Protein AF-A0A974C2P8-F1 (afdb_monomer_lite)

Structure (mmCIF, N/CA/C/O backbone):
data_AF-A0A974C2P8-F1
#
_entry.id   AF-A0A974C2P8-F1
#
loop_
_atom_site.group_PDB
_atom_site.id
_atom_site.type_symbol
_atom_site.label_atom_id
_atom_site.label_alt_id
_atom_site.label_comp_id
_atom_site.label_asym_id
_atom_site.label_entity_id
_atom_site.label_seq_id
_atom_site.pdbx_PDB_ins_code
_atom_site.Cartn_x
_atom_site.Cartn_y
_atom_site.Cartn_z
_atom_site.occupancy
_atom_site.B_iso_or_equiv
_atom_site.auth_seq_id
_atom_site.auth_comp_id
_atom_site.auth_asym_id
_atom_site.auth_atom_id
_atom_site.pdbx_PDB_model_num
ATOM 1 N N . MET A 1 1 ? -17.297 5.910 55.548 1.00 34.69 1 MET A N 1
ATOM 2 C CA . MET A 1 1 ? -16.108 5.382 54.845 1.00 34.69 1 MET A CA 1
ATOM 3 C C . MET A 1 1 ? -16.363 3.919 54.533 1.00 34.69 1 MET A C 1
ATOM 5 O O . MET A 1 1 ? -16.125 3.076 55.385 1.00 34.69 1 MET A O 1
ATOM 9 N N . THR A 1 2 ? -16.896 3.623 53.350 1.00 30.38 2 THR A N 1
ATOM 10 C CA . THR A 1 2 ? -17.189 2.246 52.934 1.00 30.38 2 THR A CA 1
ATOM 11 C C . THR A 1 2 ? -16.238 1.916 51.795 1.00 30.38 2 THR A C 1
ATOM 13 O O . THR A 1 2 ? -16.437 2.353 50.666 1.00 30.38 2 THR A O 1
ATOM 16 N N . ARG A 1 3 ? -15.137 1.228 52.119 1.00 35.78 3 ARG A N 1
ATOM 17 C CA . ARG A 1 3 ? -14.233 0.649 51.122 1.00 35.78 3 ARG A CA 1
ATOM 18 C C . ARG A 1 3 ? -14.959 -0.530 50.483 1.00 35.78 3 ARG A C 1
ATOM 20 O O . ARG A 1 3 ? -15.110 -1.569 51.118 1.00 35.78 3 ARG A O 1
ATOM 27 N N . ILE A 1 4 ? -15.416 -0.351 49.249 1.00 35.75 4 ILE A N 1
ATOM 28 C CA . ILE A 1 4 ? -15.845 -1.459 48.399 1.00 35.75 4 ILE A CA 1
ATOM 29 C C . ILE A 1 4 ? -14.561 -2.155 47.948 1.00 35.75 4 ILE A C 1
ATOM 31 O O . ILE A 1 4 ? -13.821 -1.643 47.113 1.00 35.75 4 ILE A O 1
ATOM 35 N N . ILE A 1 5 ? -14.254 -3.287 48.580 1.00 42.34 5 ILE A N 1
ATOM 36 C CA . ILE A 1 5 ? -13.227 -4.207 48.101 1.00 42.34 5 ILE A CA 1
ATOM 37 C C . ILE A 1 5 ? -13.844 -4.935 46.910 1.00 42.34 5 ILE A C 1
ATOM 39 O O . ILE A 1 5 ? -14.618 -5.875 47.080 1.00 42.34 5 ILE A O 1
ATOM 43 N N . ILE A 1 6 ? -13.532 -4.463 45.704 1.00 42.31 6 ILE A N 1
ATOM 44 C CA . ILE A 1 6 ? -13.764 -5.218 44.475 1.00 42.31 6 ILE A CA 1
ATOM 45 C C . ILE A 1 6 ? -12.684 -6.303 44.457 1.00 42.31 6 ILE A C 1
ATOM 47 O O . ILE A 1 6 ? -11.574 -6.086 43.984 1.00 42.31 6 ILE A O 1
ATOM 51 N N . ASN A 1 7 ? -12.975 -7.449 45.073 1.00 34.88 7 ASN A N 1
ATOM 52 C CA . ASN A 1 7 ? -12.191 -8.657 44.851 1.00 34.88 7 ASN A CA 1
ATOM 53 C C . ASN A 1 7 ? -12.569 -9.190 43.469 1.00 34.88 7 ASN A C 1
ATOM 55 O O . ASN A 1 7 ? -13.634 -9.773 43.267 1.00 34.88 7 ASN A O 1
ATOM 59 N N . GLU A 1 8 ? -11.694 -8.895 42.519 1.00 49.84 8 GLU A N 1
ATOM 60 C CA . GLU A 1 8 ? -11.752 -9.299 41.125 1.00 49.84 8 GLU A CA 1
ATOM 61 C C . GLU A 1 8 ? -11.564 -10.807 40.953 1.00 49.84 8 GLU A C 1
ATOM 63 O O . GLU A 1 8 ? -10.869 -11.461 41.729 1.00 49.84 8 GLU A O 1
ATOM 68 N N . VAL A 1 9 ? -12.127 -11.345 39.870 1.00 39.62 9 VAL A N 1
ATOM 69 C CA . VAL A 1 9 ? -11.671 -12.608 39.281 1.00 39.62 9 VAL A CA 1
ATOM 70 C C . VAL A 1 9 ? -10.539 -12.257 38.303 1.00 39.62 9 VAL A C 1
ATOM 72 O O . VAL A 1 9 ? -10.826 -11.704 37.238 1.00 39.62 9 VAL A O 1
ATOM 75 N N . PRO A 1 10 ? -9.264 -12.582 38.598 1.00 50.62 10 PRO A N 1
ATOM 76 C CA . PRO A 1 10 ? -8.114 -12.167 37.780 1.00 50.62 10 PRO A CA 1
ATOM 77 C C . PRO A 1 10 ? -8.167 -12.671 36.329 1.00 50.62 10 PRO A C 1
ATOM 79 O O . PRO A 1 10 ? -7.611 -12.064 35.418 1.00 50.62 10 PRO A O 1
ATOM 82 N N . GLN A 1 11 ? -8.879 -13.775 36.090 1.00 43.69 11 GLN A N 1
ATOM 83 C CA . GLN A 1 11 ? -8.982 -14.401 34.770 1.00 43.69 11 GLN A CA 1
ATOM 84 C C . GLN A 1 11 ? -9.832 -13.580 33.783 1.00 43.69 11 GLN A C 1
ATOM 86 O O . GLN A 1 11 ? -9.522 -13.538 32.596 1.00 43.69 11 GLN A O 1
ATOM 91 N N . LEU A 1 12 ? -10.844 -12.852 34.278 1.00 42.09 12 LEU A N 1
ATOM 92 C CA . LEU A 1 12 ? -11.699 -11.981 33.458 1.00 42.09 12 LEU A CA 1
ATOM 93 C C . LEU A 1 12 ? -11.018 -10.656 33.086 1.00 42.09 12 LEU A C 1
ATOM 95 O O . LEU A 1 12 ? -11.391 -10.030 32.098 1.00 42.09 12 LEU A O 1
ATOM 99 N N . GLN A 1 13 ? -10.030 -10.202 33.860 1.00 52.06 13 GLN A N 1
ATOM 100 C CA . GLN A 1 13 ? -9.187 -9.073 33.458 1.00 52.06 13 GLN A CA 1
ATOM 101 C C . GLN A 1 13 ? -8.145 -9.489 32.425 1.00 52.06 13 GLN A C 1
ATOM 103 O O . GLN A 1 13 ? -7.889 -8.747 31.483 1.00 52.06 13 GLN A O 1
ATOM 108 N N . HIS A 1 14 ? -7.555 -10.678 32.573 1.00 48.53 14 HIS A N 1
ATOM 109 C CA . HIS A 1 14 ? -6.524 -11.129 31.646 1.00 48.53 14 HIS A CA 1
ATOM 110 C C . HIS A 1 14 ? -7.093 -11.446 30.254 1.00 48.53 14 HIS A C 1
ATOM 112 O O . HIS A 1 14 ? -6.465 -11.079 29.263 1.00 48.53 14 HIS A O 1
ATOM 118 N N . MET A 1 15 ? -8.305 -12.021 30.178 1.00 49.94 15 MET A N 1
ATOM 119 C CA . MET A 1 15 ? -9.060 -12.149 28.920 1.00 49.94 15 MET A CA 1
ATOM 120 C C . MET A 1 15 ? -9.316 -10.786 28.267 1.00 49.94 15 MET A C 1
ATOM 122 O O . MET A 1 15 ? -8.953 -10.597 27.110 1.00 49.94 15 MET A O 1
ATOM 126 N N . ARG A 1 16 ? -9.823 -9.807 29.034 1.00 57.72 16 ARG A N 1
ATOM 127 C CA . ARG A 1 16 ? -10.082 -8.448 28.530 1.00 57.72 16 ARG A CA 1
ATOM 128 C C . ARG A 1 16 ? -8.819 -7.751 28.020 1.00 57.72 16 ARG A C 1
ATOM 130 O O . ARG A 1 16 ? -8.866 -7.062 27.013 1.00 57.72 16 ARG A O 1
ATOM 137 N N . ILE A 1 17 ? -7.670 -7.943 28.671 1.00 55.56 17 ILE A N 1
ATOM 138 C CA . ILE A 1 17 ? -6.396 -7.364 28.212 1.00 55.56 17 ILE A CA 1
ATOM 139 C C . ILE A 1 17 ? -5.937 -8.005 26.894 1.00 55.56 17 ILE A C 1
ATOM 141 O O . ILE A 1 17 ? -5.490 -7.288 26.002 1.00 55.56 17 ILE A O 1
ATOM 145 N N . LEU A 1 18 ? -6.048 -9.330 26.753 1.00 56.97 18 LEU A N 1
ATOM 146 C CA . LEU A 1 18 ? -5.645 -10.031 25.529 1.00 56.97 18 LEU A CA 1
ATOM 147 C C . LEU A 1 18 ? -6.521 -9.635 24.330 1.00 56.97 18 LEU A C 1
ATOM 149 O O . LEU A 1 18 ? -5.986 -9.347 23.258 1.00 56.97 18 LEU A O 1
ATOM 153 N N . GLU A 1 19 ? -7.835 -9.532 24.526 1.00 60.12 19 GLU A N 1
ATOM 154 C CA . GLU A 1 19 ? -8.791 -9.080 23.505 1.00 60.12 19 GLU A CA 1
ATOM 155 C C . GLU A 1 19 ? -8.486 -7.644 23.054 1.00 60.12 19 GLU A C 1
ATOM 157 O O . GLU A 1 19 ? -8.270 -7.409 21.865 1.00 60.12 19 GLU A O 1
ATOM 162 N N . VAL A 1 20 ? -8.292 -6.715 23.998 1.00 63.38 20 VAL A N 1
ATOM 163 C CA . VAL A 1 20 ? -7.930 -5.312 23.708 1.00 63.38 20 VAL A CA 1
ATOM 164 C C . VAL A 1 20 ? -6.603 -5.201 22.946 1.00 63.38 20 VAL A C 1
ATOM 166 O O . VAL A 1 20 ? -6.447 -4.356 22.059 1.00 63.38 20 VAL A O 1
ATOM 169 N N . THR A 1 21 ? -5.618 -6.050 23.261 1.00 65.44 21 THR A N 1
ATOM 170 C CA . THR A 1 21 ? -4.346 -6.056 22.519 1.00 65.44 21 THR A CA 1
ATOM 171 C C . THR A 1 21 ? -4.489 -6.582 21.091 1.00 65.44 21 THR A C 1
ATOM 173 O O . THR A 1 21 ? -3.795 -6.088 20.199 1.00 65.44 21 THR A O 1
ATOM 176 N N . SER A 1 22 ? -5.397 -7.535 20.857 1.00 69.06 22 SER A N 1
ATOM 177 C CA . SER A 1 22 ? -5.695 -8.065 19.523 1.00 69.06 22 SER A CA 1
ATOM 178 C C . SER A 1 22 ? -6.461 -7.049 18.674 1.00 69.06 22 SER A C 1
ATOM 180 O O . SER A 1 22 ? -6.083 -6.803 17.530 1.00 69.06 22 SER A O 1
ATOM 182 N N . GLU A 1 23 ? -7.470 -6.390 19.248 1.00 69.50 23 GLU A N 1
ATOM 183 C CA . GLU A 1 23 ? -8.232 -5.322 18.585 1.00 69.50 23 GLU A CA 1
ATOM 184 C C . GLU A 1 23 ? -7.324 -4.195 18.097 1.00 69.50 23 GLU A C 1
ATOM 186 O O . GLU A 1 23 ? -7.392 -3.768 16.942 1.00 69.50 23 GLU A O 1
ATOM 191 N N . PHE A 1 24 ? -6.415 -3.736 18.963 1.00 79.25 24 PHE A N 1
ATOM 192 C CA . PHE A 1 24 ? -5.476 -2.685 18.594 1.00 79.25 24 PHE A CA 1
ATOM 193 C C . PHE A 1 24 ? -4.554 -3.114 17.448 1.00 79.25 24 PHE A C 1
ATOM 195 O O . PHE A 1 24 ? -4.242 -2.307 16.570 1.00 79.25 24 PHE A O 1
ATOM 202 N N . HIS A 1 25 ? -4.142 -4.384 17.422 1.00 87.19 25 HIS A N 1
ATOM 203 C CA . HIS A 1 25 ? -3.329 -4.928 16.342 1.00 87.19 25 HIS A CA 1
ATOM 204 C C . HIS A 1 25 ? -4.088 -4.963 15.007 1.00 87.19 25 HIS A C 1
ATOM 206 O O . HIS A 1 25 ? -3.538 -4.538 13.988 1.00 87.19 25 HIS A O 1
ATOM 212 N N . ASP A 1 26 ? -5.345 -5.411 14.992 1.00 89.88 26 ASP A N 1
ATOM 213 C CA . ASP A 1 26 ? -6.145 -5.472 13.764 1.00 89.88 26 ASP A CA 1
ATOM 214 C C . ASP A 1 26 ? -6.492 -4.088 13.213 1.00 89.88 26 ASP A C 1
ATOM 216 O O . ASP A 1 26 ? -6.403 -3.863 12.004 1.00 89.88 26 ASP A O 1
ATOM 220 N N . LEU A 1 27 ? -6.768 -3.121 14.087 1.00 93.19 27 LEU A N 1
ATOM 221 C CA . LEU A 1 27 ? -6.992 -1.732 13.686 1.00 93.19 27 LEU A CA 1
ATOM 222 C C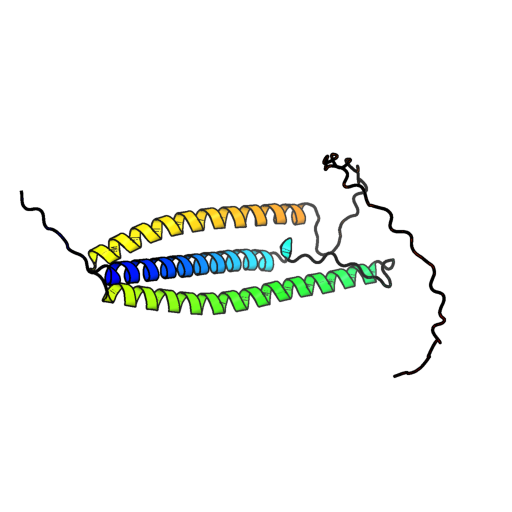 . LEU A 1 27 ? -5.717 -1.078 13.134 1.00 93.19 27 LEU A C 1
ATOM 224 O O . LEU A 1 27 ? -5.766 -0.378 12.119 1.00 93.19 27 LEU A O 1
ATOM 228 N N . ILE A 1 28 ? -4.553 -1.351 13.734 1.00 94.00 28 ILE A N 1
ATOM 229 C CA . ILE A 1 28 ? -3.257 -0.934 13.177 1.00 94.00 28 ILE A CA 1
ATOM 230 C C . ILE A 1 28 ? -3.036 -1.562 11.799 1.00 94.00 28 ILE A C 1
ATOM 232 O O . ILE A 1 28 ? -2.664 -0.857 10.856 1.00 94.00 28 ILE A O 1
ATOM 236 N N . ARG A 1 29 ? -3.282 -2.872 11.671 1.00 95.69 29 ARG A N 1
ATOM 237 C CA . ARG A 1 29 ? -3.148 -3.609 10.410 1.00 95.69 29 ARG A CA 1
ATOM 238 C C . ARG A 1 29 ? -4.043 -3.002 9.330 1.00 95.69 29 ARG A C 1
ATOM 240 O O . ARG A 1 29 ? -3.565 -2.775 8.218 1.00 95.69 29 ARG A O 1
ATOM 247 N N . TYR A 1 30 ? -5.292 -2.672 9.659 1.00 96.69 30 TYR A N 1
ATOM 248 C CA . TYR A 1 30 ? -6.222 -2.000 8.752 1.00 96.69 30 TYR A CA 1
ATOM 249 C C . TYR A 1 30 ? -5.666 -0.657 8.257 1.00 96.69 30 TYR A C 1
ATOM 251 O O . TYR A 1 30 ? -5.576 -0.434 7.049 1.00 96.69 30 TYR A O 1
ATOM 259 N N . ILE A 1 31 ? -5.225 0.214 9.174 1.00 97.31 31 ILE A N 1
ATOM 260 C CA . ILE A 1 31 ? -4.655 1.528 8.828 1.00 97.31 31 ILE A CA 1
ATOM 261 C C . ILE A 1 31 ? -3.436 1.370 7.912 1.00 97.31 31 ILE A C 1
ATOM 263 O O . ILE A 1 31 ? -3.300 2.088 6.918 1.00 97.31 31 ILE A O 1
ATOM 267 N N . ASP A 1 32 ? -2.543 0.433 8.221 1.00 97.31 32 ASP A N 1
ATOM 268 C CA . ASP A 1 32 ? -1.340 0.206 7.425 1.00 97.31 32 ASP A CA 1
ATOM 269 C C . ASP A 1 32 ? -1.658 -0.273 6.004 1.00 97.31 32 ASP A C 1
ATOM 271 O O . ASP A 1 32 ? -1.051 0.222 5.043 1.00 97.31 32 ASP A O 1
ATOM 275 N N . LEU A 1 33 ? -2.621 -1.188 5.859 1.00 98.19 33 LEU A N 1
ATOM 276 C CA . LEU A 1 33 ? -3.104 -1.675 4.566 1.00 98.19 33 LEU A CA 1
ATOM 277 C C . LEU A 1 33 ? -3.767 -0.557 3.762 1.00 98.19 33 LEU A C 1
ATOM 279 O O . LEU A 1 33 ? -3.417 -0.352 2.598 1.00 98.19 33 LEU A O 1
ATOM 283 N N . GLU A 1 34 ? -4.666 0.205 4.382 1.00 98.12 34 GLU A N 1
ATOM 284 C CA . GLU A 1 34 ? -5.401 1.291 3.734 1.00 98.12 34 GLU A CA 1
ATOM 285 C C . GLU A 1 34 ? -4.444 2.378 3.235 1.00 98.12 34 GLU A C 1
ATOM 287 O O . GLU A 1 34 ? -4.428 2.714 2.047 1.00 98.12 34 GLU A O 1
ATOM 292 N N . LEU A 1 35 ? -3.569 2.880 4.110 1.00 98.12 35 LEU A N 1
ATOM 293 C CA . LEU A 1 35 ? -2.591 3.901 3.740 1.00 98.12 35 LEU A CA 1
ATOM 294 C C . LEU A 1 35 ? -1.603 3.386 2.693 1.00 98.12 35 LEU A C 1
ATOM 296 O O . LEU A 1 35 ? -1.163 4.149 1.823 1.00 98.12 35 LEU A O 1
ATOM 300 N N . HIS A 1 36 ? -1.222 2.106 2.754 1.00 97.75 36 HIS A N 1
ATOM 301 C CA . HIS A 1 36 ? -0.382 1.521 1.721 1.00 97.75 36 HIS A CA 1
ATOM 302 C C . HIS A 1 36 ? -1.095 1.462 0.373 1.00 97.75 36 HIS A C 1
ATOM 304 O O . HIS A 1 36 ? -0.491 1.895 -0.612 1.00 97.75 36 HIS A O 1
ATOM 310 N N . GLY A 1 37 ? -2.345 0.999 0.347 1.00 97.94 37 GLY A N 1
ATOM 311 C CA . GLY A 1 37 ? -3.176 0.920 -0.849 1.00 97.94 37 GLY A CA 1
ATOM 312 C C . GLY A 1 37 ? -3.388 2.289 -1.488 1.00 97.94 37 GLY A C 1
ATOM 313 O O . GLY A 1 37 ? -3.075 2.465 -2.663 1.00 97.94 37 GLY A O 1
ATOM 314 N N . LEU A 1 38 ? -3.799 3.293 -0.707 1.00 98.00 38 LEU A N 1
ATOM 315 C CA . LEU A 1 38 ? -3.984 4.670 -1.184 1.00 98.00 38 LEU A CA 1
ATOM 316 C C . LEU A 1 38 ? -2.701 5.244 -1.793 1.00 98.00 38 LEU A C 1
ATOM 318 O O . LEU A 1 38 ? -2.707 5.795 -2.894 1.00 98.00 38 LEU A O 1
ATOM 322 N N . THR A 1 39 ? -1.573 5.068 -1.102 1.00 97.50 39 THR A N 1
ATOM 323 C CA . THR A 1 39 ? -0.281 5.554 -1.599 1.00 97.50 39 THR A CA 1
ATOM 324 C C . THR A 1 39 ? 0.110 4.846 -2.901 1.00 97.50 39 THR A C 1
ATOM 326 O O . THR A 1 39 ? 0.572 5.487 -3.842 1.00 97.50 39 THR A O 1
ATOM 329 N N . LEU A 1 40 ? -0.063 3.523 -2.973 1.00 97.44 40 LEU A N 1
ATOM 330 C CA . LEU A 1 40 ? 0.314 2.724 -4.140 1.00 97.44 40 LEU A CA 1
ATOM 331 C C . LEU A 1 40 ? -0.589 3.011 -5.350 1.00 97.44 40 LEU A C 1
ATOM 333 O O . LEU A 1 40 ? -0.098 3.069 -6.477 1.00 97.44 40 LEU A O 1
ATOM 337 N N . ALA A 1 41 ? -1.873 3.290 -5.117 1.00 97.62 41 ALA A N 1
ATOM 338 C CA . ALA A 1 41 ? -2.803 3.746 -6.144 1.00 97.62 41 ALA A CA 1
ATOM 339 C C . ALA A 1 41 ? -2.368 5.091 -6.748 1.00 97.62 41 ALA A C 1
ATOM 341 O O . ALA A 1 41 ? -2.421 5.262 -7.966 1.00 97.62 41 ALA A O 1
ATOM 342 N N . GLU A 1 42 ? -1.854 6.019 -5.935 1.00 96.81 42 GLU A N 1
ATOM 343 C CA . GLU A 1 42 ? -1.308 7.288 -6.430 1.00 96.81 42 GLU A CA 1
ATOM 344 C C . GLU A 1 42 ? -0.045 7.103 -7.279 1.00 96.81 42 GLU A C 1
ATOM 346 O O . GLU A 1 42 ? 0.091 7.736 -8.331 1.00 96.81 42 GLU A O 1
ATOM 351 N N . TYR A 1 43 ? 0.861 6.209 -6.869 1.00 96.38 43 TYR A N 1
ATOM 352 C CA . TYR A 1 43 ? 2.012 5.823 -7.692 1.00 96.38 43 TYR A CA 1
ATOM 353 C C . TYR A 1 43 ? 1.564 5.259 -9.045 1.00 96.38 43 TYR A C 1
ATOM 355 O O . TYR A 1 43 ? 2.024 5.726 -10.090 1.00 96.38 43 TYR A O 1
ATOM 363 N N . HIS A 1 44 ? 0.612 4.323 -9.034 1.00 94.19 44 HIS A N 1
ATOM 364 C CA . HIS A 1 44 ? 0.058 3.725 -10.244 1.00 94.19 44 HIS A CA 1
ATOM 365 C C . HIS A 1 44 ? -0.603 4.773 -11.155 1.00 94.19 44 HIS A C 1
ATOM 367 O O . HIS A 1 44 ? -0.294 4.853 -12.344 1.00 94.19 44 HIS A O 1
ATOM 373 N N . ARG A 1 45 ? -1.438 5.661 -10.602 1.00 94.94 45 ARG A N 1
ATOM 374 C CA . ARG A 1 45 ? -2.094 6.750 -11.345 1.00 94.94 45 ARG A CA 1
ATOM 375 C C . ARG A 1 45 ? -1.092 7.675 -12.039 1.00 94.94 45 ARG A C 1
ATOM 377 O O . ARG A 1 45 ? -1.356 8.154 -13.138 1.00 94.94 45 ARG A O 1
ATOM 384 N N . LYS A 1 46 ? 0.061 7.928 -11.414 1.00 93.69 46 LYS A N 1
ATOM 385 C CA . LYS A 1 46 ? 1.141 8.757 -11.975 1.00 93.69 46 LYS A CA 1
ATOM 386 C C . LYS A 1 46 ? 2.113 7.993 -12.876 1.00 93.69 46 LYS A C 1
ATOM 388 O O . LYS A 1 46 ? 3.023 8.619 -13.415 1.00 93.69 46 LYS A O 1
ATOM 393 N N . GLN A 1 47 ? 1.938 6.679 -13.039 1.00 92.44 47 GLN A N 1
ATOM 394 C CA . GLN A 1 47 ? 2.888 5.794 -13.727 1.00 92.44 47 GLN A CA 1
ATOM 395 C C . GLN A 1 47 ? 4.300 5.881 -13.120 1.00 92.44 47 GLN A C 1
ATOM 397 O O . GLN A 1 47 ? 5.317 5.862 -13.814 1.00 92.44 47 GLN A O 1
ATOM 402 N N . TRP A 1 48 ? 4.360 6.024 -11.795 1.00 94.06 48 TRP A N 1
ATOM 403 C CA . TRP A 1 48 ? 5.593 6.086 -11.022 1.00 94.06 48 TRP A CA 1
ATOM 404 C C . TRP A 1 48 ? 5.837 4.759 -10.315 1.00 94.06 48 TRP A C 1
ATOM 406 O O . TRP A 1 48 ? 4.946 4.203 -9.687 1.00 94.06 48 TRP A O 1
ATOM 416 N N . ILE A 1 49 ? 7.081 4.293 -10.347 1.00 94.00 49 ILE A N 1
ATOM 417 C CA . ILE A 1 49 ? 7.562 3.147 -9.576 1.00 94.00 49 ILE A CA 1
ATOM 418 C C . ILE A 1 49 ? 8.191 3.661 -8.264 1.00 94.00 49 ILE A C 1
ATOM 420 O O . ILE A 1 49 ? 9.172 4.429 -8.326 1.00 94.00 49 ILE A O 1
ATOM 424 N N . PRO A 1 50 ? 7.666 3.262 -7.086 1.00 95.00 50 PRO A N 1
ATOM 425 C CA . PRO A 1 50 ? 8.255 3.568 -5.785 1.00 95.00 50 PRO A CA 1
ATOM 426 C C . PRO A 1 50 ? 9.698 3.086 -5.704 1.00 95.00 50 PRO A C 1
ATOM 428 O O . PRO A 1 50 ? 10.015 2.025 -6.239 1.00 95.00 50 PRO A O 1
ATOM 431 N N . ARG A 1 51 ? 10.571 3.796 -4.978 1.00 92.75 51 ARG A N 1
ATOM 432 C CA . ARG A 1 51 ? 11.993 3.402 -4.842 1.00 92.75 51 ARG A CA 1
ATOM 433 C C . ARG A 1 51 ? 12.209 1.932 -4.470 1.00 92.75 51 ARG A C 1
ATOM 435 O O . ARG A 1 51 ? 13.107 1.311 -5.022 1.00 92.75 51 ARG A O 1
ATOM 442 N N . GLY A 1 52 ? 11.377 1.384 -3.584 1.00 92.56 52 GLY A N 1
ATOM 443 C CA . GLY A 1 52 ? 11.467 -0.014 -3.143 1.00 92.56 52 GLY A CA 1
ATOM 444 C C . GLY A 1 52 ? 11.114 -1.061 -4.208 1.00 92.56 52 GLY A C 1
ATOM 445 O O . GLY A 1 52 ? 11.452 -2.221 -4.026 1.00 92.56 52 GLY A O 1
ATOM 446 N N . LEU A 1 53 ? 10.465 -0.666 -5.309 1.00 94.19 53 LEU A N 1
ATOM 447 C CA . LEU A 1 53 ? 10.082 -1.552 -6.418 1.00 94.19 53 LEU A CA 1
ATOM 448 C C . LEU A 1 53 ? 10.894 -1.303 -7.695 1.00 94.19 53 LEU A C 1
ATOM 450 O O . LEU A 1 53 ? 10.640 -1.929 -8.724 1.00 94.19 53 LEU A O 1
ATOM 454 N N . ARG A 1 54 ? 11.858 -0.377 -7.665 1.00 92.00 54 ARG A N 1
ATOM 455 C CA . ARG A 1 54 ? 12.724 -0.105 -8.816 1.00 92.00 54 ARG A CA 1
ATOM 456 C C . ARG A 1 54 ? 13.775 -1.202 -8.923 1.00 92.00 54 ARG A C 1
ATOM 458 O O . ARG A 1 54 ? 14.535 -1.428 -7.986 1.00 92.00 54 ARG A O 1
ATOM 465 N N . VAL A 1 55 ? 13.857 -1.829 -10.089 1.00 90.00 55 VAL A N 1
ATOM 466 C CA . VAL A 1 55 ? 14.845 -2.870 -10.376 1.00 90.00 55 VAL A CA 1
ATOM 467 C C . VAL A 1 55 ? 16.059 -2.237 -11.059 1.00 90.00 55 VAL A C 1
ATOM 469 O O . VAL A 1 55 ? 15.926 -1.586 -12.091 1.00 90.00 55 VAL A O 1
ATOM 472 N N . SER A 1 56 ? 17.253 -2.414 -10.484 1.00 86.81 56 SER A N 1
ATOM 473 C CA . SER A 1 56 ? 18.521 -1.857 -10.994 1.00 86.81 56 SER A CA 1
ATOM 474 C C . SER A 1 56 ? 19.329 -2.837 -11.856 1.00 86.81 56 SER A C 1
ATOM 476 O O . SER A 1 56 ? 20.518 -2.619 -12.101 1.00 86.81 56 SER A O 1
ATOM 478 N N . LEU A 1 57 ? 18.693 -3.916 -12.319 1.00 90.69 57 LEU A N 1
ATOM 479 C CA . LEU A 1 57 ? 19.330 -4.912 -13.172 1.00 90.69 57 LEU A CA 1
ATOM 480 C C . LEU A 1 57 ? 19.740 -4.300 -14.512 1.00 90.69 57 LEU A C 1
ATOM 482 O O . LEU A 1 57 ? 19.037 -3.469 -15.089 1.00 90.69 57 LEU A O 1
ATOM 486 N N . ARG A 1 58 ? 20.885 -4.757 -15.014 1.00 89.12 58 ARG A N 1
ATOM 487 C CA . ARG A 1 58 ? 21.385 -4.433 -16.346 1.00 89.12 58 ARG A CA 1
ATOM 488 C C . ARG A 1 58 ? 21.522 -5.715 -17.153 1.00 89.12 58 ARG A C 1
ATOM 490 O O . ARG A 1 58 ? 21.854 -6.749 -16.571 1.00 89.12 58 ARG A O 1
ATOM 497 N N . PRO A 1 59 ? 21.294 -5.657 -18.468 1.00 93.88 59 PRO A N 1
ATOM 498 C CA . PRO A 1 59 ? 21.536 -6.813 -19.306 1.00 93.88 59 PRO A CA 1
ATOM 499 C C . PRO A 1 59 ? 23.025 -7.178 -19.285 1.00 93.88 59 PRO A C 1
ATOM 501 O O . PRO A 1 59 ? 23.885 -6.303 -19.352 1.00 93.88 59 PRO A O 1
ATOM 504 N N . THR A 1 60 ? 23.330 -8.470 -19.186 1.00 94.31 60 THR A N 1
ATOM 505 C CA . THR A 1 60 ? 24.708 -8.976 -19.294 1.00 94.31 60 THR A CA 1
ATOM 506 C C . THR A 1 60 ? 25.130 -9.096 -20.756 1.00 94.31 60 THR A C 1
ATOM 508 O O . THR A 1 60 ? 26.245 -8.731 -21.118 1.00 94.31 60 THR A O 1
ATOM 511 N N . LEU A 1 61 ? 24.222 -9.577 -21.607 1.00 94.56 61 LEU A N 1
ATOM 512 C CA . LEU A 1 61 ? 24.419 -9.677 -23.050 1.00 94.56 61 LEU A CA 1
ATOM 513 C C . LEU A 1 61 ? 23.848 -8.436 -23.736 1.00 94.56 61 LEU A C 1
ATOM 515 O O . LEU A 1 61 ? 22.788 -7.952 -23.347 1.00 94.56 61 LEU A O 1
ATOM 519 N N . PHE A 1 62 ? 24.546 -7.941 -24.761 1.00 94.94 62 PHE A N 1
ATOM 520 C CA . PHE A 1 62 ? 24.133 -6.774 -25.555 1.00 94.94 62 PHE A CA 1
ATOM 521 C C . PHE A 1 62 ? 23.991 -5.472 -24.746 1.00 94.94 62 PHE A C 1
ATOM 523 O O . PHE A 1 62 ? 23.264 -4.563 -25.140 1.00 94.94 62 PHE 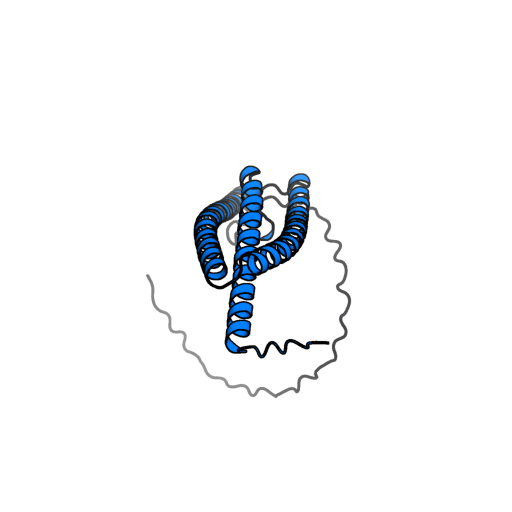A O 1
ATOM 530 N N . ALA A 1 63 ? 24.708 -5.346 -23.624 1.00 92.06 63 ALA A N 1
ATOM 531 C CA . ALA A 1 63 ? 24.675 -4.154 -22.771 1.00 92.06 63 ALA A CA 1
ATOM 532 C C . ALA A 1 63 ? 25.131 -2.869 -23.484 1.00 92.06 63 ALA A C 1
ATOM 534 O O . ALA A 1 63 ? 24.743 -1.770 -23.099 1.00 92.06 63 ALA A O 1
ATOM 535 N N . ASN A 1 64 ? 25.955 -3.014 -24.520 1.00 94.44 64 ASN A N 1
ATOM 536 C CA . ASN A 1 64 ? 26.432 -1.937 -25.383 1.00 94.44 64 ASN A CA 1
ATOM 537 C C . ASN A 1 64 ? 25.440 -1.551 -26.494 1.00 94.44 64 ASN A C 1
ATOM 539 O O . ASN A 1 64 ? 25.714 -0.618 -27.243 1.00 94.44 64 ASN A O 1
ATOM 543 N N . VAL A 1 65 ? 24.321 -2.268 -26.636 1.00 95.12 65 VAL A N 1
ATOM 544 C CA . VAL A 1 65 ? 23.270 -1.952 -27.605 1.00 95.12 65 VAL A CA 1
ATOM 545 C C . VAL A 1 65 ? 22.183 -1.154 -26.892 1.00 95.12 65 VAL A C 1
ATOM 547 O O . VAL A 1 65 ? 21.415 -1.696 -26.094 1.00 95.12 65 VAL A O 1
ATOM 550 N N . ASP A 1 66 ? 22.112 0.144 -27.183 1.00 92.38 66 ASP A N 1
ATOM 551 C CA . ASP A 1 66 ? 21.215 1.069 -26.480 1.00 92.38 66 ASP A CA 1
ATOM 552 C C . ASP A 1 66 ? 19.732 0.698 -26.623 1.00 92.38 66 ASP A C 1
ATOM 554 O O . ASP A 1 66 ? 18.997 0.755 -25.636 1.00 92.38 66 ASP A O 1
ATOM 558 N N . ASP A 1 67 ? 19.287 0.268 -27.813 1.00 94.94 67 ASP A N 1
ATOM 559 C CA . ASP A 1 67 ? 17.893 -0.160 -28.033 1.00 94.94 67 ASP A CA 1
ATOM 560 C C . ASP A 1 67 ? 17.538 -1.383 -27.177 1.00 94.94 67 ASP A C 1
ATOM 562 O O . ASP A 1 67 ? 16.494 -1.415 -26.522 1.00 94.94 67 ASP A O 1
ATOM 566 N N . TYR A 1 68 ? 18.445 -2.363 -27.104 1.00 95.00 68 TYR A N 1
ATOM 567 C CA . TYR A 1 68 ? 18.250 -3.553 -26.281 1.00 95.00 68 TYR A CA 1
ATOM 568 C C . TYR A 1 68 ? 18.174 -3.191 -24.796 1.00 95.00 68 TYR A C 1
ATOM 570 O O . TYR A 1 68 ? 17.235 -3.589 -24.106 1.00 95.00 68 TYR A O 1
ATOM 578 N N . SER A 1 69 ? 19.117 -2.381 -24.308 1.00 92.25 69 SER A N 1
ATOM 579 C CA . SER A 1 69 ? 19.130 -1.912 -22.919 1.00 92.25 69 SER A CA 1
ATOM 580 C C . SER A 1 69 ? 17.877 -1.105 -22.564 1.00 92.25 69 SER A C 1
ATOM 582 O O . SER A 1 69 ? 17.327 -1.264 -21.471 1.00 92.25 69 SER A O 1
ATOM 584 N N . ALA A 1 70 ? 17.379 -0.284 -23.493 1.00 91.25 70 ALA A N 1
ATOM 585 C CA . ALA A 1 70 ? 16.141 0.463 -23.314 1.00 91.25 70 ALA A CA 1
ATOM 586 C C . ALA A 1 70 ? 14.923 -0.468 -23.208 1.00 91.25 70 ALA A C 1
ATOM 588 O O . ALA A 1 70 ? 14.132 -0.331 -22.273 1.00 91.25 70 ALA A O 1
ATOM 589 N N . ARG A 1 71 ? 14.790 -1.449 -24.111 1.00 94.19 71 ARG A N 1
ATOM 590 C CA . ARG A 1 71 ? 13.706 -2.447 -24.064 1.00 94.19 71 ARG A CA 1
ATOM 591 C C . ARG A 1 71 ? 13.775 -3.313 -22.807 1.00 94.19 71 ARG A C 1
ATOM 593 O O . ARG A 1 71 ? 12.751 -3.552 -22.175 1.00 94.19 71 ARG A O 1
ATOM 600 N N . PHE A 1 72 ? 14.973 -3.726 -22.398 1.00 94.94 72 PHE A N 1
ATOM 601 C CA . PHE A 1 72 ? 15.195 -4.471 -21.159 1.00 94.94 72 PHE A CA 1
ATOM 602 C C . PHE A 1 72 ? 14.688 -3.686 -19.942 1.00 94.94 72 PHE A C 1
ATOM 604 O O . PHE A 1 72 ? 13.910 -4.204 -19.141 1.00 94.94 72 PHE A O 1
ATOM 611 N N . ALA A 1 73 ? 15.048 -2.402 -19.839 1.00 91.38 73 ALA A N 1
ATOM 612 C CA . ALA A 1 73 ? 14.557 -1.536 -18.772 1.00 91.38 73 ALA A CA 1
ATOM 613 C C . ALA A 1 73 ? 13.028 -1.351 -18.821 1.00 91.38 73 ALA A C 1
ATOM 615 O O . ALA A 1 73 ? 12.380 -1.337 -17.775 1.00 91.38 73 ALA A O 1
ATOM 616 N N . GLN A 1 74 ? 12.431 -1.235 -20.014 1.00 91.56 74 GLN A N 1
ATOM 617 C CA . GLN A 1 74 ? 10.973 -1.148 -20.174 1.00 91.56 74 GLN A CA 1
ATOM 618 C C . GLN A 1 74 ? 10.257 -2.398 -19.654 1.00 91.56 74 GLN A C 1
ATOM 620 O O . GLN A 1 74 ? 9.261 -2.264 -18.945 1.00 91.56 74 GLN A O 1
ATOM 625 N N . ILE A 1 75 ? 10.777 -3.592 -19.952 1.00 95.00 75 ILE A N 1
ATOM 626 C CA . ILE A 1 75 ? 10.222 -4.860 -19.457 1.00 95.00 75 ILE A CA 1
ATOM 627 C C . ILE A 1 75 ? 10.247 -4.885 -17.927 1.00 95.00 75 ILE A C 1
ATOM 629 O O . ILE A 1 75 ? 9.219 -5.140 -17.307 1.00 95.00 75 ILE A O 1
ATOM 633 N N . LEU A 1 76 ? 11.382 -4.541 -17.309 1.00 95.19 76 LEU A N 1
ATOM 634 C CA . LEU A 1 76 ? 11.494 -4.498 -15.848 1.00 95.19 76 LEU A CA 1
ATOM 635 C C . LEU A 1 76 ? 10.524 -3.497 -15.216 1.00 95.19 76 LEU A C 1
ATOM 637 O O . LEU A 1 76 ? 9.867 -3.814 -14.229 1.00 95.19 76 LEU A O 1
ATOM 641 N N . ASN A 1 77 ? 10.399 -2.306 -15.803 1.00 92.88 77 ASN A N 1
ATOM 642 C CA . ASN A 1 77 ? 9.466 -1.291 -15.321 1.00 92.88 77 ASN A CA 1
ATOM 643 C C . ASN A 1 77 ? 8.012 -1.766 -15.413 1.00 92.88 77 ASN A C 1
ATOM 645 O O . ASN A 1 77 ? 7.234 -1.507 -14.495 1.00 92.88 77 ASN A O 1
ATOM 649 N N . LYS A 1 78 ? 7.655 -2.481 -16.488 1.00 94.69 78 LYS A N 1
ATOM 650 C CA . LYS A 1 78 ? 6.335 -3.099 -16.633 1.00 94.69 78 LYS A CA 1
ATOM 651 C C . LYS A 1 78 ? 6.099 -4.145 -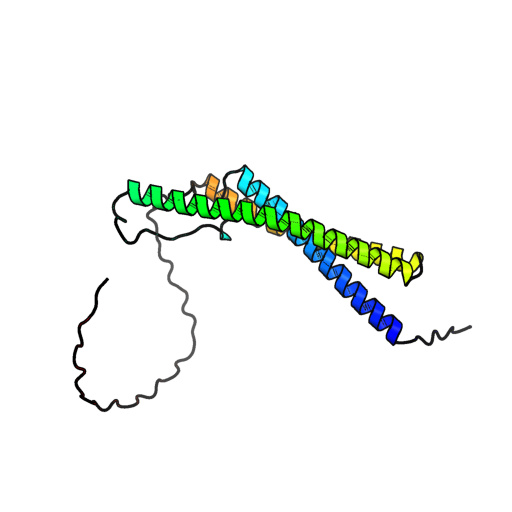15.545 1.00 94.69 78 LYS A C 1
ATOM 653 O O . LYS A 1 78 ? 5.084 -4.068 -14.868 1.00 94.69 78 LYS A O 1
ATOM 658 N N . CYS A 1 79 ? 7.056 -5.040 -15.298 1.00 96.62 79 CYS A N 1
ATOM 659 C CA . CYS A 1 79 ? 6.949 -6.015 -14.210 1.00 96.62 79 CYS A CA 1
ATOM 660 C C . CYS A 1 79 ? 6.756 -5.338 -12.844 1.00 96.62 79 CYS A C 1
ATOM 662 O O . CYS A 1 79 ? 5.894 -5.751 -12.074 1.00 96.62 79 CYS A O 1
ATOM 664 N N . SER A 1 80 ? 7.508 -4.273 -12.544 1.00 96.06 80 SER A N 1
ATOM 665 C CA . SER A 1 80 ? 7.315 -3.500 -11.311 1.00 96.06 80 SER A CA 1
ATOM 666 C C . SER A 1 80 ? 5.913 -2.891 -11.222 1.00 96.06 80 SER A C 1
ATOM 668 O O . SER A 1 80 ? 5.331 -2.881 -10.140 1.00 96.06 80 SER A O 1
ATOM 670 N N . ALA A 1 81 ? 5.363 -2.392 -12.333 1.00 94.19 81 ALA A N 1
ATOM 671 C CA . ALA A 1 81 ? 4.001 -1.865 -12.379 1.00 94.19 81 ALA A CA 1
ATOM 672 C C . ALA A 1 81 ? 2.945 -2.958 -12.162 1.00 94.19 81 ALA A C 1
ATOM 674 O O . ALA A 1 81 ? 2.038 -2.765 -11.355 1.00 94.19 81 ALA A O 1
ATOM 675 N N . ASP A 1 82 ? 3.111 -4.120 -12.792 1.00 96.88 82 ASP A N 1
ATOM 676 C CA . ASP A 1 82 ? 2.215 -5.267 -12.624 1.00 96.88 82 ASP A CA 1
ATOM 677 C C . ASP A 1 82 ? 2.234 -5.774 -11.169 1.00 96.88 82 ASP A C 1
ATOM 679 O O . ASP A 1 82 ? 1.184 -6.055 -10.593 1.00 96.88 82 ASP A O 1
ATOM 683 N N . ILE A 1 83 ? 3.405 -5.788 -10.515 1.00 97.38 83 ILE A N 1
ATOM 684 C CA . ILE A 1 83 ? 3.527 -6.099 -9.080 1.00 97.38 83 ILE A CA 1
ATOM 685 C C . ILE A 1 83 ? 2.752 -5.088 -8.222 1.00 97.38 83 ILE A C 1
ATOM 687 O O . ILE A 1 83 ? 2.112 -5.485 -7.247 1.00 97.38 83 ILE A O 1
ATOM 691 N N . MET A 1 84 ? 2.774 -3.792 -8.561 1.00 96.81 84 MET A N 1
ATOM 692 C CA . MET A 1 84 ? 1.970 -2.794 -7.839 1.00 96.81 84 MET A CA 1
ATOM 693 C C . MET A 1 84 ? 0.471 -3.082 -7.946 1.00 96.81 84 MET A C 1
ATOM 695 O O . MET A 1 84 ? -0.227 -3.009 -6.936 1.00 96.81 84 MET A O 1
ATOM 699 N N . VAL A 1 85 ? -0.019 -3.418 -9.143 1.00 97.62 85 VAL A N 1
ATOM 700 C CA . VAL A 1 85 ? -1.435 -3.750 -9.371 1.00 97.62 85 VAL A CA 1
ATOM 701 C C . VAL A 1 85 ? -1.820 -5.009 -8.602 1.00 97.62 85 VAL A C 1
ATOM 703 O O . VAL A 1 85 ? -2.785 -4.980 -7.841 1.00 97.62 85 VAL A O 1
ATOM 706 N N . LEU A 1 86 ? -1.012 -6.067 -8.697 1.00 98.38 86 LEU A N 1
ATOM 707 C CA . LEU A 1 86 ? -1.213 -7.296 -7.929 1.00 98.38 86 LEU A CA 1
ATOM 708 C C . LEU A 1 86 ? -1.287 -7.004 -6.422 1.00 98.38 86 LEU A C 1
ATOM 710 O O . LEU A 1 86 ? -2.157 -7.507 -5.717 1.00 98.38 86 LEU A O 1
ATOM 714 N N . THR A 1 87 ? -0.406 -6.137 -5.923 1.00 98.25 87 THR A N 1
ATOM 715 C CA . THR A 1 87 ? -0.378 -5.758 -4.505 1.00 98.25 87 THR A CA 1
ATOM 716 C C . THR A 1 87 ? -1.651 -5.005 -4.103 1.00 98.25 87 THR A C 1
ATOM 718 O O . THR A 1 87 ? -2.220 -5.292 -3.053 1.00 98.25 87 THR A O 1
ATOM 721 N N . LEU A 1 88 ? -2.143 -4.082 -4.938 1.00 98.31 88 LEU A N 1
ATOM 722 C CA . LEU A 1 88 ? -3.411 -3.375 -4.708 1.00 98.31 88 LEU A CA 1
ATOM 723 C C . LEU A 1 88 ? -4.605 -4.334 -4.625 1.00 98.31 88 LEU A C 1
ATOM 725 O O . LEU A 1 88 ? -5.462 -4.174 -3.754 1.00 98.31 88 LEU A O 1
ATOM 729 N N . GLU A 1 89 ? -4.656 -5.341 -5.496 1.00 98.25 89 GLU A N 1
ATOM 730 C CA . GLU A 1 89 ? -5.719 -6.351 -5.484 1.00 98.25 89 GLU A CA 1
ATOM 731 C C . GLU A 1 89 ? -5.733 -7.157 -4.183 1.00 98.25 89 GLU A C 1
ATOM 733 O O . GLU A 1 89 ? -6.798 -7.380 -3.603 1.00 98.25 89 GLU A O 1
ATOM 738 N N . TYR A 1 90 ? -4.559 -7.569 -3.700 1.00 98.44 90 TYR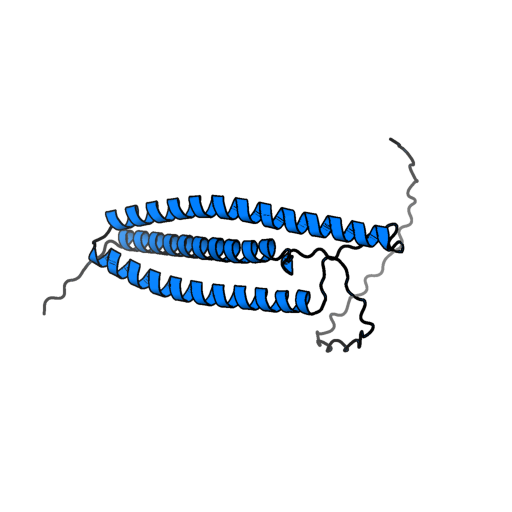 A N 1
ATOM 739 C CA . TYR A 1 90 ? -4.442 -8.302 -2.441 1.00 98.44 90 TYR A CA 1
ATOM 740 C C . TYR A 1 90 ? -4.734 -7.418 -1.228 1.00 98.44 90 TYR A C 1
ATOM 742 O O . TYR A 1 90 ? -5.444 -7.865 -0.333 1.00 98.44 90 TYR A O 1
ATOM 750 N N . ILE A 1 91 ? -4.294 -6.154 -1.223 1.00 98.31 91 ILE A N 1
ATOM 751 C CA . ILE A 1 91 ? -4.652 -5.191 -0.169 1.00 98.31 91 ILE A CA 1
ATOM 752 C C . ILE A 1 91 ? -6.171 -5.036 -0.073 1.00 98.31 91 ILE A C 1
ATOM 754 O O . ILE A 1 91 ? -6.716 -5.046 1.025 1.00 98.31 91 ILE A O 1
ATOM 758 N N . LYS A 1 92 ? -6.879 -4.932 -1.205 1.00 97.75 92 LYS A N 1
ATOM 759 C CA .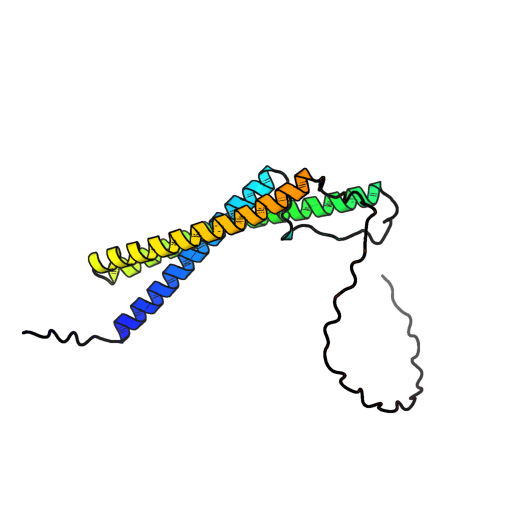 LYS A 1 92 ? -8.344 -4.801 -1.209 1.00 97.75 92 LYS A CA 1
ATOM 760 C C . LYS A 1 92 ? -9.040 -6.019 -0.590 1.00 97.75 92 LYS A C 1
ATOM 762 O O . LYS A 1 92 ? -9.999 -5.858 0.165 1.00 97.75 92 LYS A O 1
ATOM 767 N N . LYS A 1 93 ? -8.570 -7.227 -0.917 1.00 98.00 93 LYS A N 1
ATOM 768 C CA . LYS A 1 93 ? -9.086 -8.472 -0.326 1.00 98.00 93 LYS A CA 1
ATOM 769 C C . LYS A 1 93 ? -8.816 -8.504 1.175 1.00 98.00 93 LYS A C 1
ATOM 771 O O . LYS A 1 93 ? -9.741 -8.723 1.947 1.00 98.00 93 LYS A O 1
ATOM 776 N N . GLU A 1 94 ? -7.584 -8.203 1.572 1.00 97.81 94 GLU A N 1
ATOM 777 C CA . GLU A 1 94 ? -7.170 -8.230 2.972 1.00 97.81 94 GLU A CA 1
ATOM 778 C C . GLU A 1 94 ? -7.936 -7.202 3.811 1.00 97.81 94 GLU A C 1
ATOM 780 O O . GLU A 1 94 ? -8.427 -7.549 4.875 1.00 97.81 94 GLU A O 1
ATOM 785 N N . LEU A 1 95 ? -8.146 -5.977 3.312 1.00 97.69 95 LEU A N 1
ATOM 786 C CA . LEU A 1 95 ? -8.972 -4.966 3.988 1.00 97.69 95 LEU A CA 1
ATOM 787 C C . LEU A 1 95 ? -10.387 -5.471 4.285 1.00 97.69 95 LEU A C 1
ATOM 789 O O . LEU A 1 95 ? -10.926 -5.176 5.346 1.00 97.69 95 LEU A O 1
ATOM 793 N N . THR A 1 96 ? -10.971 -6.253 3.373 1.00 97.50 96 THR A N 1
ATOM 794 C CA . THR A 1 96 ? -12.295 -6.855 3.589 1.00 97.50 96 THR A CA 1
ATOM 795 C C . THR A 1 96 ? -12.245 -7.868 4.734 1.00 97.50 96 THR A C 1
ATOM 797 O O . THR A 1 96 ? -13.097 -7.829 5.616 1.00 97.50 96 THR A O 1
ATOM 800 N N . THR A 1 97 ? -11.222 -8.727 4.760 1.00 96.38 97 THR A N 1
ATOM 801 C CA . THR A 1 97 ? -11.006 -9.704 5.838 1.00 96.38 97 THR A CA 1
ATOM 802 C C . THR A 1 97 ? -10.799 -9.021 7.189 1.00 96.38 97 THR A C 1
ATOM 804 O O . THR A 1 97 ? -11.509 -9.329 8.141 1.00 96.38 97 THR A O 1
ATOM 807 N N . VAL A 1 98 ? -9.881 -8.050 7.270 1.00 94.88 98 VAL A N 1
ATOM 808 C CA . VAL A 1 98 ? -9.586 -7.339 8.525 1.00 94.88 98 VAL A CA 1
ATOM 809 C C . VAL A 1 98 ? -10.814 -6.584 9.028 1.00 94.88 98 VAL A C 1
ATOM 811 O O . VAL A 1 98 ? -11.078 -6.579 10.224 1.00 94.88 98 VAL A O 1
ATOM 814 N N . GLN A 1 99 ? -11.606 -5.989 8.133 1.00 95.19 99 GLN A N 1
ATOM 815 C CA . GLN A 1 99 ? -12.843 -5.315 8.521 1.00 95.19 99 GLN A CA 1
ATOM 816 C C . GLN A 1 99 ? -13.858 -6.285 9.143 1.00 95.19 99 GLN A C 1
ATOM 818 O O . GLN A 1 99 ? -14.508 -5.931 10.124 1.00 95.19 99 GLN A O 1
ATOM 823 N N . MET A 1 100 ? -13.985 -7.501 8.601 1.00 94.75 100 MET A N 1
ATOM 824 C CA . MET A 1 100 ? -14.840 -8.537 9.189 1.00 94.75 100 MET A CA 1
ATOM 825 C C . MET A 1 100 ? -14.333 -8.980 10.567 1.00 94.75 100 MET A C 1
ATOM 827 O O . MET A 1 100 ? -15.142 -9.144 11.480 1.00 94.75 100 MET A O 1
ATOM 831 N N . ASP A 1 101 ? -13.016 -9.147 10.728 1.00 91.31 101 ASP A N 1
ATOM 832 C CA . ASP A 1 101 ? -12.404 -9.491 12.016 1.00 91.31 101 ASP A CA 1
ATOM 833 C C . ASP A 1 101 ? -12.656 -8.399 13.067 1.00 91.31 101 ASP A C 1
ATOM 835 O O . ASP A 1 101 ? -13.080 -8.718 14.177 1.00 91.31 101 ASP A O 1
ATOM 839 N N . ILE A 1 102 ? -12.477 -7.123 12.699 1.00 90.75 102 ILE A N 1
ATOM 840 C CA . ILE A 1 102 ? -12.756 -5.971 13.569 1.00 90.75 102 ILE A CA 1
ATOM 841 C C . ILE A 1 102 ? -14.221 -5.975 14.007 1.00 90.75 102 ILE A C 1
ATOM 843 O O . ILE A 1 102 ? -14.493 -5.909 15.200 1.00 90.75 102 ILE A O 1
ATOM 847 N N . THR A 1 103 ? -15.171 -6.100 13.074 1.00 91.44 103 THR A N 1
ATOM 848 C CA . THR A 1 103 ? -16.602 -6.098 13.421 1.00 91.44 103 THR A CA 1
ATOM 849 C C . THR A 1 103 ? -16.971 -7.266 14.338 1.00 91.44 103 THR A C 1
ATOM 851 O O . THR A 1 103 ? -17.726 -7.075 15.289 1.00 91.44 103 THR A O 1
ATOM 854 N N . ARG A 1 104 ? -16.410 -8.463 14.117 1.00 89.88 104 ARG A N 1
ATOM 855 C CA . ARG A 1 104 ? -16.621 -9.606 15.020 1.00 89.88 104 ARG A CA 1
ATOM 856 C C . ARG A 1 104 ? -16.101 -9.313 16.432 1.00 89.88 104 ARG A C 1
ATOM 858 O O . ARG A 1 104 ? -16.805 -9.605 17.396 1.00 89.88 104 ARG A O 1
ATOM 865 N N . LEU A 1 105 ? -14.896 -8.754 16.549 1.00 85.00 105 LEU A N 1
ATOM 866 C CA . LEU A 1 105 ? -14.295 -8.408 17.841 1.00 85.00 105 LEU A CA 1
ATOM 867 C C . LEU A 1 105 ? -15.111 -7.333 18.570 1.00 85.00 105 LEU A C 1
ATOM 869 O O . LEU A 1 105 ? -15.436 -7.508 19.741 1.00 85.00 105 LEU A O 1
ATOM 873 N N . GLU A 1 106 ? -15.549 -6.289 17.862 1.00 84.56 106 GLU A N 1
ATOM 874 C CA . GLU A 1 106 ? -16.411 -5.244 18.430 1.00 84.56 106 GLU A CA 1
ATOM 875 C C . GLU A 1 106 ? -17.709 -5.831 19.013 1.00 84.56 106 GLU A C 1
ATOM 877 O O . GLU A 1 106 ? -18.151 -5.436 20.095 1.00 84.56 106 GLU A O 1
ATOM 882 N N . GLU A 1 107 ? -18.323 -6.801 18.328 1.00 86.56 107 GLU A N 1
ATOM 883 C CA . GLU A 1 107 ? -19.507 -7.502 18.830 1.00 86.56 107 GLU A CA 1
ATOM 884 C C . GLU A 1 107 ? -19.203 -8.395 20.045 1.00 86.56 107 GLU A C 1
ATOM 886 O O . GLU A 1 107 ? -20.037 -8.506 20.946 1.00 86.56 107 GLU A O 1
ATOM 891 N N . GLU A 1 108 ? -18.041 -9.050 20.082 1.00 83.31 108 GLU A N 1
ATOM 892 C CA . GLU A 1 108 ? -17.589 -9.868 21.215 1.00 83.31 108 GLU A CA 1
ATOM 893 C C . GLU A 1 108 ? -17.368 -9.018 22.466 1.00 83.31 108 GLU A C 1
ATOM 895 O O . GLU A 1 108 ? -17.942 -9.320 23.519 1.00 83.31 108 GLU A O 1
ATOM 900 N N . VAL A 1 109 ? -16.643 -7.907 22.337 1.00 78.19 109 VAL A N 1
ATOM 901 C CA . VAL A 1 109 ? -16.389 -6.985 23.448 1.00 78.19 109 VAL A CA 1
ATOM 902 C C . VAL A 1 109 ? -17.683 -6.341 23.932 1.00 78.19 109 VAL A C 1
ATOM 904 O O . VAL A 1 109 ? -17.914 -6.261 25.142 1.00 78.19 109 VAL A O 1
ATOM 907 N N . LYS A 1 110 ? -18.593 -5.973 23.021 1.00 80.50 110 LYS A N 1
ATOM 908 C CA . LYS A 1 110 ? -19.901 -5.423 23.400 1.00 80.50 110 LYS A CA 1
ATOM 909 C C . LYS A 1 110 ? -20.761 -6.411 24.196 1.00 80.50 110 LYS A C 1
ATOM 911 O O . LYS A 1 110 ? -21.520 -5.995 25.065 1.00 80.50 110 LYS A O 1
ATOM 916 N N . ARG A 1 111 ? -20.656 -7.718 23.930 1.00 81.56 111 ARG A N 1
ATOM 917 C CA . ARG A 1 111 ? -21.372 -8.753 24.704 1.00 81.56 111 ARG A CA 1
ATOM 918 C C . ARG A 1 111 ? -20.750 -9.021 26.077 1.00 81.56 111 ARG A C 1
ATOM 920 O O . ARG A 1 111 ? -21.454 -9.507 26.959 1.00 81.56 111 ARG A O 1
ATOM 927 N N . GLY A 1 112 ? -19.454 -8.760 26.244 1.00 73.62 112 GLY A N 1
ATOM 928 C CA . GLY A 1 112 ? -18.693 -9.080 27.457 1.00 73.62 112 GLY A CA 1
ATOM 929 C C . GLY A 1 112 ? -18.572 -7.950 28.487 1.00 73.62 112 GLY A C 1
ATOM 930 O O . GLY A 1 112 ? -18.088 -8.203 29.592 1.00 73.62 112 GLY A O 1
ATOM 931 N N . GLY A 1 113 ? -18.982 -6.722 28.152 1.00 73.06 113 GLY A N 1
ATOM 932 C CA . GLY A 1 113 ? -18.782 -5.528 28.981 1.00 73.06 113 GLY A CA 1
ATOM 933 C C . GLY A 1 113 ? -20.045 -4.703 29.231 1.00 73.06 113 GLY A C 1
ATOM 934 O O . GLY A 1 113 ? -21.115 -4.972 28.687 1.00 73.06 113 GLY A O 1
ATOM 935 N N . THR A 1 114 ? -19.917 -3.680 30.077 1.00 77.44 114 THR A N 1
ATOM 936 C CA . THR A 1 114 ? -20.930 -2.625 30.195 1.00 77.44 114 THR A CA 1
ATOM 937 C C . THR A 1 114 ? -20.778 -1.638 29.033 1.00 77.44 114 THR A C 1
ATOM 939 O O . THR A 1 114 ? -19.688 -1.468 28.482 1.00 77.44 114 THR A O 1
ATOM 942 N N . GLU A 1 115 ? -21.861 -0.955 28.656 1.00 81.19 115 GLU A N 1
ATOM 943 C CA . GLU A 1 115 ? -21.823 0.051 27.579 1.00 81.19 115 GLU A CA 1
ATOM 944 C C . GLU A 1 115 ? -20.853 1.210 27.910 1.00 81.19 115 GLU A C 1
ATOM 946 O O . GLU A 1 115 ? -20.210 1.772 27.024 1.00 81.19 115 GLU A O 1
ATOM 951 N N . GLU A 1 116 ? -20.700 1.538 29.196 1.00 79.88 116 GLU A N 1
ATOM 952 C CA . GLU A 1 116 ? -19.810 2.592 29.704 1.00 79.88 116 GLU A CA 1
ATOM 953 C C . GLU A 1 116 ? -18.324 2.215 29.572 1.00 79.88 116 GLU A C 1
ATOM 955 O O . GLU A 1 116 ? -17.515 3.032 29.115 1.00 79.88 116 GLU A O 1
ATOM 960 N N . ASP A 1 117 ? -17.970 0.966 29.897 1.00 77.44 117 ASP A N 1
ATOM 961 C CA . ASP A 1 117 ? -16.613 0.436 29.720 1.00 77.44 117 ASP A CA 1
ATOM 962 C C . ASP A 1 117 ? -16.245 0.387 28.230 1.00 77.44 117 ASP A C 1
ATOM 964 O O . ASP A 1 117 ? -15.152 0.804 27.836 1.00 77.44 117 ASP A O 1
ATOM 968 N N . PHE A 1 118 ? -17.180 -0.068 27.388 1.00 78.44 118 PHE A N 1
ATOM 969 C CA . PHE A 1 118 ? -16.998 -0.133 25.938 1.00 78.44 118 PHE A CA 1
ATOM 970 C C . PHE A 1 118 ? -16.782 1.252 25.321 1.00 78.44 118 PHE A C 1
ATOM 972 O O . PHE A 1 118 ? -15.866 1.444 24.520 1.00 78.44 118 PHE A O 1
ATOM 979 N N . THR A 1 119 ? -17.589 2.236 25.722 1.00 83.06 119 THR A N 1
ATOM 980 C CA . THR A 1 119 ? -17.473 3.616 25.227 1.00 83.06 119 THR A CA 1
ATOM 981 C C . THR A 1 119 ? -16.119 4.216 25.601 1.00 83.06 119 THR A C 1
ATOM 983 O O . THR A 1 119 ? -15.415 4.739 24.737 1.00 83.06 119 THR A O 1
ATOM 986 N N . THR A 1 120 ? -15.706 4.055 26.861 1.00 83.56 120 THR A N 1
ATOM 987 C CA . THR A 1 120 ? -14.416 4.558 27.352 1.00 83.56 120 THR A CA 1
ATOM 988 C C . THR A 1 120 ? -13.238 3.918 26.611 1.00 83.56 120 THR A C 1
ATOM 990 O O . THR A 1 120 ? -12.305 4.608 26.193 1.00 83.56 120 THR A O 1
ATOM 993 N N . LEU A 1 121 ? -13.272 2.596 26.414 1.00 81.19 121 LEU A N 1
ATOM 994 C CA . LEU A 1 121 ? -12.244 1.869 25.669 1.00 81.19 121 LEU A CA 1
ATOM 995 C C . LEU A 1 121 ? -12.158 2.355 24.216 1.00 81.19 121 LEU A C 1
ATOM 997 O O . LEU A 1 121 ? -11.062 2.616 23.715 1.00 81.19 121 LEU A O 1
ATOM 1001 N N . LYS A 1 122 ? -13.308 2.521 23.556 1.00 83.81 122 LYS A N 1
ATOM 1002 C CA . LYS A 1 122 ? -13.393 2.983 22.168 1.00 83.81 122 LYS A CA 1
ATOM 1003 C C . LYS A 1 122 ? -12.794 4.376 21.988 1.00 83.81 122 LYS A C 1
ATOM 1005 O O . LYS A 1 122 ? -12.047 4.594 21.036 1.00 83.81 122 LYS A O 1
ATOM 1010 N N . GLU A 1 123 ? -13.072 5.300 22.904 1.00 86.44 123 GLU A N 1
ATOM 1011 C CA . GLU A 1 123 ? -12.493 6.649 22.886 1.00 86.44 123 GLU A CA 1
ATOM 1012 C C . GLU A 1 123 ? -10.963 6.612 23.017 1.00 86.44 123 GLU A C 1
ATOM 1014 O O . GLU A 1 123 ? -10.253 7.194 22.192 1.00 86.44 123 GLU A O 1
ATOM 1019 N N . GLN A 1 124 ? -10.439 5.856 23.990 1.00 84.25 124 GLN A N 1
ATOM 1020 C CA . GLN A 1 124 ? -8.992 5.707 24.187 1.00 84.25 124 GLN A CA 1
ATOM 1021 C C . GLN A 1 124 ? -8.296 5.068 22.980 1.00 84.25 124 GLN A C 1
ATOM 1023 O O . GLN A 1 124 ? -7.163 5.425 22.637 1.00 84.25 124 GLN A O 1
ATOM 1028 N N . LEU A 1 125 ? -8.949 4.095 22.345 1.00 85.31 125 LEU A N 1
ATOM 1029 C CA . LEU A 1 125 ? -8.424 3.414 21.169 1.00 85.31 125 LEU A CA 1
ATOM 1030 C C . LEU A 1 125 ? -8.419 4.344 19.955 1.00 85.31 125 LEU A C 1
ATOM 1032 O O . LEU A 1 125 ? -7.408 4.431 19.257 1.00 85.31 125 LEU A O 1
ATOM 1036 N N . SER A 1 126 ? -9.507 5.090 19.752 1.00 89.00 126 SER A N 1
ATOM 1037 C CA . SER A 1 126 ? -9.648 6.062 18.667 1.00 89.00 126 SER A CA 1
ATOM 1038 C C . SER A 1 126 ? -8.548 7.120 18.709 1.00 89.00 126 SER A C 1
ATOM 1040 O O . SER A 1 126 ? -7.919 7.385 17.688 1.00 89.00 126 SER A O 1
ATOM 1042 N N . GLU A 1 127 ? -8.248 7.683 19.883 1.00 90.06 127 GLU A N 1
ATOM 1043 C CA . GLU A 1 127 ? -7.195 8.697 20.018 1.00 90.06 127 GLU A CA 1
ATOM 1044 C C . GLU A 1 127 ? -5.806 8.142 19.650 1.00 90.06 127 GLU A C 1
ATOM 1046 O O . GLU A 1 127 ? -5.033 8.777 18.919 1.00 90.06 127 GLU A O 1
ATOM 1051 N N . LYS A 1 128 ? -5.490 6.922 20.107 1.00 89.75 128 LYS A N 1
ATOM 1052 C CA . LYS A 1 128 ? -4.224 6.245 19.781 1.00 89.75 128 LYS A CA 1
ATOM 1053 C C . LYS A 1 128 ? -4.118 5.934 18.290 1.00 89.75 128 LYS A C 1
ATOM 1055 O O . LYS A 1 128 ? -3.054 6.139 17.699 1.00 89.75 128 LYS A O 1
ATOM 1060 N N . LEU A 1 129 ? -5.201 5.455 17.681 1.00 92.44 129 LEU A N 1
ATOM 1061 C CA . LEU A 1 129 ? -5.253 5.128 16.257 1.00 92.44 129 LEU A CA 1
ATOM 1062 C C . LEU A 1 129 ? -5.148 6.374 15.381 1.00 92.44 129 LEU A C 1
ATOM 1064 O O . LEU A 1 129 ? -4.426 6.347 14.386 1.00 92.44 129 LEU A O 1
ATOM 1068 N N . ASP A 1 130 ? -5.766 7.485 15.776 1.00 94.69 130 ASP A N 1
ATOM 1069 C CA . ASP A 1 130 ? -5.632 8.764 15.077 1.00 94.69 130 ASP A CA 1
ATOM 1070 C C . ASP A 1 130 ? -4.194 9.283 15.114 1.00 94.69 130 ASP A C 1
ATOM 1072 O O . ASP A 1 130 ? -3.655 9.728 14.093 1.00 94.69 130 ASP A O 1
ATOM 1076 N N . CYS A 1 131 ? -3.541 9.205 16.276 1.00 94.44 131 CYS A N 1
ATOM 1077 C CA . CYS A 1 131 ? -2.127 9.545 16.407 1.00 94.44 131 CYS A CA 1
ATOM 1078 C C . CYS A 1 131 ? -1.255 8.659 15.507 1.00 94.44 131 CYS A C 1
ATOM 1080 O O . CYS A 1 131 ? -0.409 9.166 14.761 1.00 94.44 131 CYS A O 1
ATOM 1082 N N . TYR A 1 132 ? -1.493 7.345 15.532 1.00 94.81 132 TYR A N 1
ATOM 1083 C CA . TYR A 1 132 ? -0.785 6.379 14.698 1.00 94.81 132 TYR A CA 1
ATOM 1084 C C . TYR A 1 132 ? -0.974 6.679 13.205 1.00 94.81 132 TYR A C 1
ATOM 1086 O O . TYR A 1 132 ? 0.005 6.816 12.467 1.00 94.81 132 TYR A O 1
ATOM 1094 N N . ARG A 1 133 ? -2.221 6.867 12.760 1.00 97.19 133 ARG A N 1
ATOM 1095 C CA . ARG A 1 133 ? -2.572 7.171 11.370 1.00 97.19 133 ARG A CA 1
ATOM 1096 C C . ARG A 1 133 ? -1.854 8.418 10.869 1.00 97.19 133 ARG A C 1
ATOM 1098 O O . ARG A 1 133 ? -1.214 8.362 9.820 1.00 97.19 133 ARG A O 1
ATOM 1105 N N . LYS A 1 134 ? -1.893 9.519 11.627 1.00 97.88 134 LYS A N 1
ATOM 1106 C CA . LYS A 1 134 ? -1.229 10.785 11.260 1.00 97.88 134 LYS A CA 1
ATOM 1107 C C . LYS A 1 134 ? 0.276 10.610 11.067 1.00 97.88 134 LYS A C 1
ATOM 1109 O O . LYS A 1 134 ? 0.840 11.117 10.094 1.00 97.88 134 LYS A O 1
ATOM 1114 N N . GLU A 1 135 ? 0.935 9.874 11.959 1.00 97.50 135 GLU A N 1
ATOM 1115 C CA . GLU A 1 135 ? 2.370 9.606 11.838 1.00 97.50 135 GLU A CA 1
ATOM 1116 C C . GLU A 1 135 ? 2.677 8.738 10.606 1.00 97.50 135 GLU A C 1
ATOM 1118 O O . GLU A 1 135 ? 3.597 9.033 9.836 1.00 97.50 135 GLU A O 1
ATOM 1123 N N . ARG A 1 136 ? 1.863 7.713 10.337 1.00 97.62 136 ARG A N 1
ATOM 1124 C CA . ARG A 1 136 ? 2.017 6.867 9.144 1.00 97.62 136 ARG A CA 1
ATOM 1125 C C . ARG A 1 136 ? 1.778 7.632 7.848 1.00 97.62 136 ARG A C 1
ATOM 1127 O O . ARG A 1 136 ? 2.563 7.490 6.907 1.00 97.62 136 ARG A O 1
ATOM 1134 N N . GLU A 1 137 ? 0.765 8.490 7.799 1.00 97.75 137 GLU A N 1
ATOM 1135 C CA . GLU A 1 137 ? 0.502 9.380 6.665 1.00 97.75 137 GLU A CA 1
ATOM 1136 C C . GLU A 1 137 ? 1.680 10.317 6.402 1.00 97.75 137 GLU A C 1
ATOM 1138 O O . GLU A 1 137 ? 2.128 10.442 5.259 1.00 97.75 137 GLU A O 1
ATOM 1143 N N . LYS A 1 138 ? 2.239 10.929 7.452 1.00 98.06 138 LYS A N 1
ATOM 1144 C CA . LYS A 1 138 ? 3.430 11.782 7.352 1.00 98.06 138 LYS A CA 1
ATOM 1145 C C . LYS A 1 138 ? 4.618 11.018 6.767 1.00 98.06 138 LYS A C 1
ATOM 1147 O O . LYS A 1 138 ? 5.287 11.521 5.860 1.00 98.06 138 LYS A O 1
ATOM 1152 N N . GLN A 1 139 ? 4.860 9.789 7.223 1.00 97.56 139 GLN A N 1
ATOM 1153 C CA . GLN A 1 139 ? 5.925 8.938 6.686 1.00 97.56 139 GLN A CA 1
ATOM 1154 C C . GLN A 1 139 ? 5.688 8.567 5.215 1.00 97.56 139 GLN A C 1
ATOM 1156 O O . GLN A 1 139 ? 6.621 8.642 4.409 1.00 97.56 139 GLN A O 1
ATOM 1161 N N . LYS A 1 140 ? 4.462 8.177 4.837 1.00 96.56 140 LYS A N 1
ATOM 1162 C CA . LYS A 1 140 ? 4.106 7.864 3.440 1.00 96.56 140 LYS A CA 1
ATOM 1163 C C . LYS A 1 140 ? 4.268 9.092 2.545 1.00 96.56 140 LYS A C 1
ATOM 1165 O O . LYS A 1 140 ? 4.893 8.978 1.494 1.00 96.56 140 LYS A O 1
ATOM 1170 N N . ARG A 1 141 ? 3.811 10.265 2.996 1.00 97.50 141 ARG A N 1
ATOM 1171 C CA . ARG A 1 141 ? 3.951 11.545 2.287 1.00 97.50 141 ARG A CA 1
ATOM 1172 C C . ARG A 1 141 ? 5.412 11.918 2.074 1.00 97.50 141 ARG A C 1
ATOM 1174 O O . ARG A 1 141 ? 5.808 12.158 0.944 1.00 97.50 141 ARG A O 1
ATOM 1181 N N . SER A 1 142 ? 6.242 11.836 3.114 1.00 97.19 142 SER A N 1
ATOM 1182 C CA . SER A 1 142 ? 7.683 12.091 2.996 1.00 97.19 142 SER A CA 1
ATOM 1183 C C . SER A 1 142 ? 8.364 11.159 1.982 1.00 97.19 142 SER A C 1
ATOM 1185 O O . SER A 1 142 ? 9.178 11.606 1.171 1.00 97.19 142 SER A O 1
ATOM 1187 N N . LYS A 1 143 ? 8.010 9.864 1.978 1.00 95.62 143 LYS A N 1
ATOM 1188 C CA . LYS A 1 143 ? 8.515 8.905 0.979 1.00 95.62 143 LYS A CA 1
ATOM 1189 C C . LYS A 1 143 ? 8.038 9.261 -0.432 1.00 95.62 143 LYS A C 1
ATOM 1191 O O . LYS A 1 143 ? 8.850 9.244 -1.353 1.00 95.62 143 LYS A O 1
ATOM 1196 N N . PHE A 1 144 ? 6.763 9.608 -0.584 1.00 95.50 144 PHE A N 1
ATOM 1197 C CA . PHE A 1 144 ? 6.167 9.982 -1.862 1.00 95.50 144 PHE A CA 1
ATOM 1198 C C . PHE A 1 144 ? 6.775 11.266 -2.436 1.00 95.50 144 PHE A C 1
ATOM 1200 O O . PHE A 1 144 ? 7.157 11.288 -3.601 1.00 95.50 144 PHE A O 1
ATOM 1207 N N . ASP A 1 145 ? 6.945 12.305 -1.619 1.00 95.00 145 ASP A N 1
ATOM 1208 C CA . ASP A 1 145 ? 7.550 13.578 -2.025 1.00 95.00 145 ASP A CA 1
ATOM 1209 C C . ASP A 1 145 ? 8.999 13.388 -2.467 1.00 95.00 145 ASP A C 1
ATOM 1211 O O . ASP A 1 145 ? 9.431 13.911 -3.496 1.00 95.00 145 ASP A O 1
ATOM 1215 N N . ARG A 1 146 ? 9.751 12.578 -1.718 1.00 94.31 146 ARG A N 1
ATOM 1216 C CA . ARG A 1 146 ? 11.119 12.214 -2.077 1.00 94.31 146 ARG A CA 1
ATOM 1217 C C . ARG A 1 146 ? 11.176 11.483 -3.420 1.00 94.31 146 ARG A C 1
ATOM 1219 O O . ARG A 1 146 ? 12.066 11.760 -4.219 1.00 94.31 146 ARG A O 1
ATOM 1226 N N . ASP A 1 147 ? 10.239 10.579 -3.682 1.00 94.19 147 ASP A N 1
ATOM 1227 C CA . ASP A 1 147 ? 10.157 9.890 -4.967 1.00 94.19 147 ASP A CA 1
ATOM 1228 C C . ASP A 1 147 ? 9.711 10.847 -6.085 1.00 94.19 147 ASP A C 1
ATOM 1230 O O . ASP A 1 147 ? 10.247 10.779 -7.189 1.00 94.19 147 ASP A O 1
ATOM 1234 N N . ALA A 1 148 ? 8.810 11.793 -5.804 1.00 92.12 148 ALA A N 1
ATOM 1235 C CA . ALA A 1 148 ? 8.375 12.820 -6.748 1.00 92.12 148 ALA A CA 1
ATOM 1236 C C . ALA A 1 148 ? 9.539 13.703 -7.225 1.00 92.12 148 ALA A C 1
ATOM 1238 O O . ALA A 1 148 ? 9.571 14.105 -8.390 1.00 92.12 148 ALA A O 1
ATOM 1239 N N . LEU A 1 149 ? 10.512 13.987 -6.351 1.00 92.56 149 LEU A N 1
ATOM 1240 C CA . LEU A 1 149 ? 11.734 14.703 -6.727 1.00 92.56 149 LEU A CA 1
ATOM 1241 C C . LEU A 1 149 ? 12.572 13.930 -7.752 1.00 92.56 149 LEU A C 1
ATOM 1243 O O . LEU A 1 149 ? 13.136 14.561 -8.643 1.00 92.56 149 LEU A O 1
ATOM 1247 N N . ASP A 1 150 ? 12.608 12.595 -7.691 1.00 88.81 150 ASP A N 1
ATOM 1248 C CA . ASP A 1 150 ? 13.316 11.791 -8.696 1.00 88.81 150 ASP A CA 1
ATOM 1249 C C . ASP A 1 150 ? 12.690 11.993 -10.079 1.00 88.81 150 ASP A C 1
ATOM 1251 O O . ASP A 1 150 ? 13.393 12.273 -11.049 1.00 88.81 150 ASP A O 1
ATOM 1255 N N . TYR A 1 151 ? 11.359 11.912 -10.165 1.00 85.94 151 TYR A N 1
ATOM 1256 C CA . TYR A 1 151 ? 10.629 12.066 -11.426 1.00 85.94 151 TYR A CA 1
ATOM 1257 C C . TYR A 1 151 ? 10.692 13.500 -11.969 1.00 85.94 151 TYR A C 1
ATOM 1259 O O . TYR A 1 151 ? 10.785 13.688 -13.182 1.00 85.94 151 TYR A O 1
ATOM 1267 N N . LYS A 1 152 ? 10.725 14.517 -11.095 1.00 84.00 152 LYS A N 1
ATOM 1268 C CA . LYS A 1 152 ? 11.001 15.912 -11.491 1.00 84.00 152 LYS A CA 1
ATOM 1269 C C . LYS A 1 152 ? 12.442 16.097 -11.979 1.00 84.00 152 LYS A C 1
ATOM 1271 O O . LYS A 1 152 ? 12.673 16.842 -12.925 1.00 84.00 152 LYS A O 1
ATOM 1276 N N . GLY A 1 153 ? 13.398 15.411 -11.354 1.00 75.12 153 GLY A N 1
ATOM 1277 C CA . GLY A 1 153 ? 14.829 15.464 -11.666 1.00 75.12 153 GLY A CA 1
ATOM 1278 C C . GLY A 1 153 ? 15.259 14.648 -12.888 1.00 75.12 153 GLY A C 1
ATOM 1279 O O . GLY A 1 153 ? 16.452 14.605 -13.189 1.00 75.12 153 GLY A O 1
ATOM 1280 N N . GLY A 1 154 ? 14.315 14.015 -13.592 1.00 67.81 154 GLY A N 1
ATOM 1281 C CA . GLY A 1 154 ? 14.579 13.275 -14.825 1.00 67.81 154 GLY A CA 1
ATOM 1282 C C . GLY A 1 154 ? 14.683 11.760 -14.663 1.00 67.81 154 GLY A C 1
ATOM 1283 O O . GLY A 1 154 ? 15.044 11.096 -15.631 1.00 67.81 154 GLY A O 1
ATOM 1284 N N . PHE A 1 155 ? 14.327 11.188 -13.504 1.00 65.25 155 PHE A N 1
ATOM 1285 C CA . PHE A 1 155 ? 14.065 9.751 -13.396 1.00 65.25 155 PHE A CA 1
ATOM 1286 C C . PHE A 1 155 ? 12.811 9.424 -14.214 1.00 65.25 155 PHE A C 1
ATOM 1288 O O . PHE A 1 155 ? 11.694 9.383 -13.713 1.00 65.25 155 PHE A O 1
ATOM 1295 N N . LYS A 1 156 ? 12.989 9.243 -15.518 1.00 58.22 156 LYS A N 1
ATOM 1296 C CA . LYS A 1 156 ? 12.010 8.604 -16.387 1.00 58.22 156 LYS A CA 1
ATOM 1297 C C . LYS A 1 156 ? 12.417 7.143 -16.440 1.00 58.22 156 LYS A C 1
ATOM 1299 O O . LYS A 1 156 ? 13.574 6.863 -16.748 1.00 58.22 156 LYS A O 1
ATOM 1304 N N . THR A 1 157 ? 11.500 6.260 -16.053 1.00 52.06 157 THR A N 1
ATOM 1305 C CA . THR A 1 157 ? 11.505 4.809 -16.307 1.00 52.06 157 THR A CA 1
ATOM 1306 C C . THR A 1 157 ? 12.644 4.360 -17.242 1.00 52.06 157 THR A C 1
ATOM 1308 O O . THR A 1 157 ? 12.495 4.314 -18.458 1.00 52.06 157 THR A O 1
ATOM 1311 N N . GLY A 1 158 ? 13.817 4.060 -16.666 1.00 48.84 158 GLY A N 1
ATOM 1312 C CA . GLY A 1 158 ? 14.942 3.439 -17.377 1.00 48.84 158 GLY A CA 1
ATOM 1313 C C . GLY A 1 158 ? 16.096 4.312 -17.899 1.00 48.84 158 GLY A C 1
ATOM 1314 O O . GLY A 1 158 ? 17.051 3.725 -18.398 1.00 48.84 158 GLY A O 1
ATOM 1315 N N . LYS A 1 159 ? 16.118 5.647 -17.763 1.00 38.00 159 LYS A N 1
ATOM 1316 C CA . LYS A 1 159 ? 17.349 6.428 -18.035 1.00 38.00 159 LYS A CA 1
ATOM 1317 C C . LYS A 1 159 ? 17.853 7.131 -16.778 1.00 38.00 159 LYS A C 1
ATOM 1319 O O . LYS A 1 159 ? 17.406 8.220 -16.435 1.00 38.00 159 LYS A O 1
ATOM 1324 N N . LEU A 1 160 ? 18.848 6.531 -16.117 1.00 40.09 160 LEU A N 1
ATOM 1325 C CA . LEU A 1 160 ? 19.857 7.351 -15.449 1.00 40.09 160 LEU A CA 1
ATOM 1326 C C . LEU A 1 160 ? 20.606 8.068 -16.577 1.00 40.09 160 LEU A C 1
ATOM 1328 O O . LEU A 1 160 ? 21.461 7.467 -17.223 1.00 40.09 160 LEU A O 1
ATOM 1332 N N . GLU A 1 161 ? 20.276 9.333 -16.830 1.00 35.25 161 GLU A N 1
ATOM 1333 C CA . GLU A 1 161 ? 21.235 10.253 -17.440 1.00 35.25 161 GLU A CA 1
ATOM 1334 C C . GLU A 1 161 ? 22.516 10.127 -16.610 1.00 35.25 161 GLU A C 1
ATOM 1336 O O . GLU A 1 161 ? 22.535 10.465 -15.421 1.00 35.25 161 GLU A O 1
ATOM 1341 N N . ALA A 1 162 ? 23.551 9.530 -17.201 1.00 36.12 162 ALA A N 1
ATOM 1342 C CA . ALA A 1 162 ? 24.843 9.339 -16.574 1.00 36.12 162 ALA A CA 1
ATOM 1343 C C . ALA A 1 162 ? 25.474 10.716 -16.342 1.00 36.12 162 ALA A C 1
ATOM 1345 O O . ALA A 1 162 ? 26.303 11.187 -17.119 1.00 36.12 162 ALA A O 1
ATOM 1346 N N . LYS A 1 163 ? 25.079 11.388 -15.257 1.00 34.00 163 LYS A N 1
ATOM 1347 C CA . LYS A 1 163 ? 25.786 12.562 -14.765 1.00 34.00 163 LYS A CA 1
ATOM 1348 C C . LYS A 1 163 ? 27.156 12.085 -14.293 1.00 34.00 163 LYS A C 1
ATOM 1350 O O . LYS A 1 163 ? 27.309 11.563 -13.191 1.00 34.00 163 LYS A O 1
ATOM 1355 N N . LYS A 1 164 ? 28.151 12.257 -15.169 1.00 41.56 164 LYS A N 1
ATOM 1356 C CA . LYS A 1 164 ? 29.577 12.316 -14.839 1.00 41.56 164 LYS A CA 1
ATOM 1357 C C . LYS A 1 164 ? 29.767 13.306 -13.686 1.00 41.56 164 LYS A C 1
ATOM 1359 O O . LYS A 1 164 ? 29.866 14.502 -13.918 1.00 41.56 164 LYS A O 1
ATOM 1364 N N . SER A 1 165 ? 29.771 12.811 -12.454 1.00 37.97 165 SER A N 1
ATOM 1365 C CA . SER A 1 165 ? 30.404 13.445 -11.293 1.00 37.97 165 SER A CA 1
ATOM 1366 C C . SER A 1 165 ? 30.336 12.477 -10.108 1.00 37.97 165 SER A C 1
ATOM 1368 O O . SER A 1 165 ? 29.553 12.644 -9.176 1.00 37.97 165 SER A O 1
ATOM 1370 N N . MET A 1 166 ? 31.140 11.412 -10.155 1.00 36.44 166 MET A N 1
ATOM 1371 C CA . MET A 1 166 ? 31.548 10.741 -8.921 1.00 36.44 166 MET A CA 1
ATOM 1372 C C . MET A 1 166 ? 32.772 11.479 -8.390 1.00 36.44 166 MET A C 1
ATOM 1374 O O . MET A 1 166 ? 33.907 11.122 -8.688 1.00 36.44 166 MET A O 1
ATOM 1378 N N . HIS A 1 167 ? 32.534 12.514 -7.588 1.00 36.72 167 HIS A N 1
ATOM 1379 C CA . HIS A 1 167 ? 33.487 12.860 -6.545 1.00 36.72 167 HIS A CA 1
ATOM 1380 C C . HIS A 1 167 ? 33.330 11.788 -5.463 1.00 36.72 167 HIS A C 1
ATOM 1382 O O . HIS A 1 167 ? 32.407 11.835 -4.648 1.00 36.72 167 HIS A O 1
ATOM 1388 N N . ILE A 1 168 ? 34.171 10.755 -5.540 1.00 38.72 168 ILE A N 1
ATOM 1389 C CA . ILE A 1 168 ? 34.288 9.727 -4.508 1.00 38.72 168 ILE A CA 1
ATOM 1390 C C . ILE A 1 168 ? 34.713 10.457 -3.233 1.00 38.72 168 ILE A C 1
ATOM 1392 O O . ILE A 1 168 ? 35.860 10.875 -3.107 1.00 38.72 168 ILE A O 1
ATOM 1396 N N . ARG A 1 169 ? 33.785 10.654 -2.292 1.00 34.81 169 ARG A N 1
ATOM 1397 C CA . ARG A 1 169 ? 34.177 11.011 -0.928 1.00 34.81 169 ARG A CA 1
ATOM 1398 C C . ARG A 1 169 ? 34.811 9.765 -0.306 1.00 34.81 169 ARG A C 1
ATOM 1400 O O . ARG A 1 169 ? 34.192 8.700 -0.392 1.00 34.81 169 ARG A O 1
ATOM 1407 N N . PRO A 1 170 ? 36.003 9.859 0.305 1.00 36.62 170 PRO A N 1
ATOM 1408 C CA . PRO A 1 170 ? 36.571 8.737 1.031 1.00 36.62 170 PRO A CA 1
ATOM 1409 C C . PRO A 1 170 ? 35.622 8.336 2.161 1.00 36.62 170 PRO A C 1
ATOM 1411 O O . PRO A 1 170 ? 35.037 9.185 2.839 1.00 36.62 170 PRO A O 1
ATOM 1414 N N . ARG A 1 171 ? 35.454 7.028 2.334 1.00 34.97 171 ARG A N 1
ATOM 1415 C CA . ARG A 1 171 ? 34.748 6.437 3.469 1.00 34.97 171 ARG A CA 1
ATOM 1416 C C . ARG A 1 171 ? 35.529 6.800 4.745 1.00 34.97 171 ARG A C 1
ATOM 1418 O O . ARG A 1 171 ? 36.746 6.650 4.721 1.00 34.97 171 ARG A O 1
ATOM 1425 N N . PRO A 1 172 ? 34.892 7.273 5.830 1.00 36.56 172 PRO A N 1
ATOM 1426 C CA . PRO A 1 172 ? 35.602 7.496 7.083 1.00 36.56 172 PRO A CA 1
ATOM 1427 C C . PRO A 1 172 ? 36.053 6.144 7.635 1.00 36.56 172 PRO A C 1
ATOM 1429 O O . PRO A 1 172 ? 35.237 5.222 7.731 1.00 36.56 172 PRO A O 1
ATOM 1432 N N . ASP A 1 173 ? 37.334 6.035 7.974 1.00 36.00 173 ASP A N 1
ATOM 1433 C CA . ASP A 1 173 ? 37.917 4.855 8.602 1.00 36.00 173 ASP A CA 1
ATOM 1434 C C . ASP A 1 173 ? 37.204 4.557 9.925 1.00 36.00 173 ASP A C 1
ATOM 1436 O O . ASP A 1 173 ? 37.373 5.248 10.930 1.00 36.00 173 ASP A O 1
ATOM 1440 N N . SER A 1 174 ? 36.392 3.502 9.935 1.00 40.28 174 SER A N 1
ATOM 1441 C CA . SER A 1 174 ? 35.934 2.883 11.171 1.00 40.28 174 SER A CA 1
ATOM 1442 C C . SER A 1 174 ? 37.089 2.059 11.731 1.00 40.28 174 SER A C 1
ATOM 1444 O O . SER A 1 174 ? 37.375 0.965 11.238 1.00 40.28 174 SER A O 1
ATOM 1446 N N . GLN A 1 175 ? 37.756 2.592 12.753 1.00 41.50 175 GLN A N 1
ATOM 1447 C CA . GLN A 1 175 ? 38.678 1.836 13.591 1.00 41.50 175 GLN A CA 1
ATOM 1448 C C . GLN A 1 175 ? 37.931 0.645 14.209 1.00 41.50 175 GLN A C 1
ATOM 1450 O O . GLN A 1 175 ? 37.101 0.818 15.098 1.00 41.50 175 GLN A O 1
ATOM 1455 N N . HIS A 1 176 ? 38.238 -0.568 13.753 1.00 37.16 176 HIS A N 1
ATOM 1456 C CA . HIS A 1 176 ? 37.978 -1.788 14.511 1.00 37.16 176 HIS A CA 1
ATOM 1457 C C . HIS A 1 176 ? 39.282 -2.583 14.652 1.00 37.16 176 HIS A C 1
ATOM 1459 O O . HIS A 1 176 ? 40.095 -2.609 13.725 1.00 37.16 176 HIS A O 1
ATOM 1465 N N . PRO A 1 177 ? 39.522 -3.182 15.831 1.00 36.66 177 PRO A N 1
ATOM 1466 C CA . PRO A 1 177 ? 40.827 -3.683 16.218 1.00 36.66 177 PRO A CA 1
ATOM 1467 C C . PRO A 1 177 ? 41.211 -4.950 15.453 1.00 36.66 177 PRO A C 1
ATOM 1469 O O . PRO A 1 177 ? 40.412 -5.861 15.239 1.00 36.66 177 PRO A O 1
ATOM 1472 N N . HIS A 1 178 ? 42.489 -4.985 15.088 1.00 36.22 178 HIS A N 1
ATOM 1473 C CA . HIS A 1 178 ? 43.204 -6.079 14.446 1.00 36.22 178 HIS A CA 1
ATOM 1474 C C . HIS A 1 178 ? 43.025 -7.405 15.212 1.00 36.22 178 HIS A C 1
ATOM 1476 O O . HIS A 1 178 ? 43.675 -7.638 16.233 1.00 36.22 178 HIS A O 1
ATOM 1482 N N . PHE A 1 179 ? 42.205 -8.318 14.690 1.00 33.88 179 PHE A N 1
ATOM 1483 C CA . PHE A 1 179 ? 42.297 -9.734 15.043 1.00 33.88 179 PHE A CA 1
ATOM 1484 C C . PHE A 1 179 ? 43.436 -10.348 14.220 1.00 33.88 179 PHE A C 1
ATOM 1486 O O . PHE A 1 179 ? 43.377 -10.409 12.992 1.00 33.88 179 PHE A O 1
ATOM 1493 N N . LYS A 1 180 ? 44.523 -10.741 14.890 1.00 35.97 180 LYS A N 1
ATOM 1494 C CA . LYS A 1 180 ? 45.667 -11.412 14.259 1.00 35.97 180 LYS A CA 1
ATOM 1495 C C . LYS A 1 180 ? 45.233 -12.799 13.775 1.00 35.97 180 LYS A C 1
ATOM 1497 O O . LYS A 1 180 ? 44.930 -13.669 14.589 1.00 35.97 180 LYS A O 1
ATOM 1502 N N . HIS A 1 181 ? 45.232 -13.008 12.460 1.00 33.31 181 HIS A N 1
ATOM 1503 C CA . HIS A 1 181 ? 45.125 -14.337 11.866 1.00 33.31 181 HIS A CA 1
ATOM 1504 C C . HIS A 1 181 ? 46.369 -15.152 12.244 1.00 33.31 181 HIS A C 1
ATOM 1506 O O . HIS A 1 181 ? 47.497 -14.775 11.938 1.00 33.31 181 HIS A O 1
ATOM 1512 N N . ARG A 1 182 ? 46.153 -16.269 12.940 1.00 34.22 182 ARG A N 1
ATOM 1513 C CA . ARG A 1 182 ? 47.170 -17.284 13.214 1.00 34.22 182 ARG A CA 1
ATOM 1514 C C . ARG A 1 182 ? 47.376 -18.086 11.928 1.00 34.22 182 ARG A C 1
ATOM 1516 O O . ARG A 1 182 ? 46.470 -18.798 11.499 1.00 34.22 182 ARG A O 1
ATOM 1523 N N . GLU A 1 183 ? 48.541 -17.936 11.308 1.00 33.75 183 GLU A N 1
ATOM 1524 C CA . GLU A 1 183 ? 48.968 -18.739 10.162 1.00 33.75 183 GLU A CA 1
ATOM 1525 C C . GLU A 1 183 ? 48.942 -20.228 10.533 1.00 33.75 183 GLU A C 1
ATOM 1527 O O . GLU A 1 183 ? 49.647 -20.679 11.438 1.00 33.75 183 GLU A O 1
ATOM 1532 N N . SER A 1 184 ? 48.111 -20.998 9.835 1.00 39.47 184 SER A N 1
AT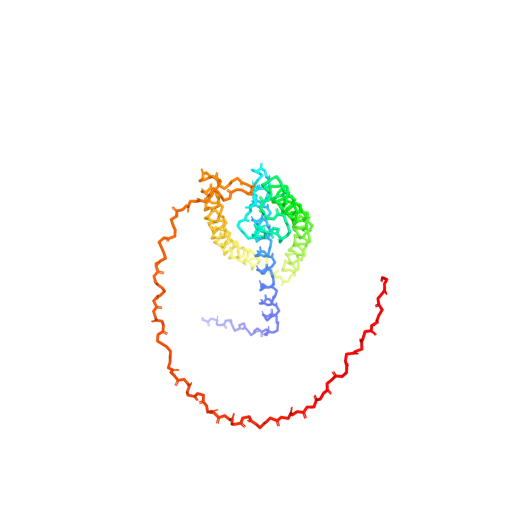OM 1533 C CA . SER A 1 184 ? 48.191 -22.456 9.807 1.00 39.47 184 SER A CA 1
ATOM 1534 C C . SER A 1 184 ? 48.813 -22.849 8.471 1.00 39.47 184 SER A C 1
ATOM 1536 O O . SER A 1 184 ? 48.309 -22.517 7.402 1.00 39.47 184 SER A O 1
ATOM 1538 N N . LYS A 1 185 ? 49.978 -23.494 8.556 1.00 36.50 185 LYS A N 1
ATOM 1539 C CA . LYS A 1 185 ? 50.765 -23.983 7.423 1.00 36.50 185 LYS A CA 1
ATOM 1540 C C . LYS A 1 185 ? 49.954 -25.029 6.652 1.00 36.50 185 LYS A C 1
ATOM 1542 O O . LYS A 1 185 ? 49.656 -26.088 7.199 1.00 36.50 185 LYS A O 1
ATOM 1547 N N . ALA A 1 186 ? 49.626 -24.742 5.395 1.00 36.75 186 ALA A N 1
ATOM 1548 C CA . ALA A 1 186 ? 49.058 -25.718 4.474 1.00 36.75 186 ALA A CA 1
ATOM 1549 C C . ALA A 1 186 ? 50.159 -26.665 3.969 1.00 36.75 186 ALA A C 1
ATOM 1551 O O . ALA A 1 186 ? 51.189 -26.226 3.458 1.00 36.75 186 ALA A O 1
ATOM 1552 N N . THR A 1 187 ? 49.941 -27.967 4.130 1.00 41.44 187 THR A N 1
ATOM 1553 C CA . THR A 1 187 ? 50.696 -29.042 3.471 1.00 41.44 187 THR A CA 1
ATOM 1554 C C . THR A 1 187 ? 50.055 -29.300 2.099 1.00 41.44 187 THR A C 1
ATOM 1556 O O . THR A 1 187 ? 48.825 -29.316 2.024 1.00 41.44 187 THR A O 1
ATOM 1559 N N . PRO A 1 188 ? 50.819 -29.490 1.009 1.00 35.34 188 PRO A N 1
ATOM 1560 C CA . PRO A 1 188 ? 50.236 -29.717 -0.307 1.00 35.34 188 PRO A CA 1
ATOM 1561 C C . PRO A 1 188 ? 49.843 -31.191 -0.453 1.00 35.34 188 PRO A C 1
ATOM 1563 O O . PRO A 1 188 ? 50.693 -32.075 -0.358 1.00 35.34 188 PRO A O 1
ATOM 1566 N N . ILE A 1 189 ? 48.562 -31.458 -0.702 1.00 41.12 189 ILE A N 1
ATOM 1567 C CA . ILE A 1 189 ? 48.099 -32.764 -1.181 1.00 41.12 189 ILE A CA 1
ATOM 1568 C C . ILE A 1 189 ? 47.844 -32.618 -2.680 1.00 41.12 189 ILE A C 1
ATOM 1570 O O . ILE A 1 189 ? 46.838 -32.053 -3.103 1.00 41.12 189 ILE A O 1
ATOM 1574 N N . ASN A 1 190 ? 48.791 -33.122 -3.471 1.00 39.09 190 ASN A N 1
ATOM 1575 C CA . ASN A 1 190 ? 48.529 -33.563 -4.835 1.00 39.09 190 ASN A CA 1
ATOM 1576 C C . ASN A 1 190 ? 47.526 -34.714 -4.760 1.00 39.09 190 ASN A C 1
ATOM 1578 O O . ASN A 1 190 ? 47.781 -35.670 -4.032 1.00 39.09 190 ASN A O 1
ATOM 1582 N N . ASN A 1 191 ? 46.429 -34.636 -5.510 1.00 39.16 191 ASN A N 1
ATOM 1583 C CA . ASN A 1 191 ? 45.901 -35.791 -6.224 1.00 39.16 191 ASN A CA 1
ATOM 1584 C C . ASN A 1 191 ? 44.941 -35.348 -7.328 1.00 39.16 191 ASN A C 1
ATOM 1586 O O . ASN A 1 191 ? 44.065 -34.503 -7.154 1.00 39.16 191 ASN A O 1
ATOM 1590 N N . GLU A 1 192 ? 45.205 -35.936 -8.481 1.00 39.38 192 GLU A N 1
ATOM 1591 C CA . GLU A 1 192 ? 44.566 -35.787 -9.773 1.00 39.38 192 GLU A CA 1
ATOM 1592 C C . GLU A 1 192 ? 43.050 -36.012 -9.696 1.00 39.38 192 GLU A C 1
ATOM 1594 O O . GLU A 1 192 ? 42.581 -36.963 -9.072 1.00 39.38 192 GLU A O 1
ATOM 1599 N N . MET A 1 193 ? 42.274 -35.164 -10.376 1.00 39.31 193 MET A N 1
ATOM 1600 C CA . MET A 1 193 ? 40.873 -35.456 -10.685 1.00 39.31 193 MET A CA 1
ATOM 1601 C C . MET A 1 193 ? 40.733 -35.704 -12.190 1.00 39.31 193 MET A C 1
ATOM 1603 O O . MET A 1 193 ? 41.096 -34.826 -12.979 1.00 39.31 193 MET A O 1
ATOM 1607 N N . PRO A 1 194 ? 40.198 -36.861 -12.617 1.00 45.84 194 PRO A N 1
ATOM 1608 C CA . PRO A 1 194 ? 39.933 -37.115 -14.020 1.00 45.84 194 PRO A CA 1
ATOM 1609 C C . PRO A 1 194 ? 38.715 -36.311 -14.484 1.00 45.84 194 PRO A C 1
ATOM 1611 O O . PRO A 1 194 ? 37.618 -36.393 -13.927 1.00 45.84 194 PRO A O 1
ATOM 1614 N N . VAL A 1 195 ? 38.924 -35.549 -15.555 1.00 48.97 195 VAL A N 1
ATOM 1615 C CA . VAL A 1 195 ? 37.876 -34.896 -16.340 1.00 48.97 195 VAL A CA 1
ATOM 1616 C C . VAL A 1 195 ? 36.959 -35.979 -16.901 1.00 48.97 195 VAL A C 1
ATOM 1618 O O . VAL A 1 195 ? 37.365 -36.749 -17.767 1.00 48.97 195 VAL A O 1
ATOM 1621 N N . THR A 1 196 ? 35.712 -36.023 -16.432 1.00 46.84 196 THR A N 1
ATOM 1622 C CA . THR A 1 196 ? 34.666 -36.815 -17.087 1.00 46.84 196 THR A CA 1
ATOM 1623 C C . THR A 1 196 ? 33.684 -35.872 -17.763 1.00 46.84 196 THR A C 1
ATOM 1625 O O . THR A 1 196 ? 32.799 -35.281 -17.153 1.00 46.84 196 THR A O 1
ATOM 1628 N N . THR A 1 197 ? 33.909 -35.718 -19.061 1.00 47.81 197 THR A N 1
ATOM 1629 C CA . THR A 1 197 ? 32.971 -35.235 -20.072 1.00 47.81 197 THR A CA 1
ATOM 1630 C C . THR A 1 197 ? 31.754 -36.160 -20.171 1.00 47.81 197 THR A C 1
ATOM 1632 O O . THR A 1 197 ? 31.974 -37.371 -20.196 1.00 47.81 197 THR A O 1
ATOM 1635 N N . ARG A 1 198 ? 30.541 -35.580 -20.340 1.00 39.50 198 ARG A N 1
ATOM 1636 C CA . ARG A 1 198 ? 29.268 -36.112 -20.932 1.00 39.50 198 ARG A CA 1
ATOM 1637 C C . ARG A 1 198 ? 28.046 -35.808 -20.038 1.00 39.50 198 ARG A C 1
ATOM 1639 O O . ARG A 1 198 ? 28.185 -35.904 -18.831 1.00 39.50 198 ARG A O 1
ATOM 1646 N N . PHE A 1 199 ? 26.829 -35.466 -20.480 1.00 33.91 199 PHE A N 1
ATOM 1647 C CA . PHE A 1 199 ? 26.086 -35.339 -21.756 1.00 33.91 199 PHE A CA 1
ATOM 1648 C C . PHE A 1 199 ? 25.181 -34.071 -21.606 1.00 33.91 199 PHE A C 1
ATOM 1650 O O . PHE A 1 199 ? 24.863 -33.718 -20.476 1.00 33.91 199 PHE A O 1
ATOM 1657 N N . LEU A 1 200 ? 24.917 -33.219 -22.610 1.00 41.75 200 LEU A N 1
ATOM 1658 C CA . LEU A 1 200 ? 24.047 -33.357 -23.800 1.00 41.75 200 LEU A CA 1
ATOM 1659 C C . LEU A 1 200 ? 22.530 -33.297 -23.487 1.00 41.75 200 LEU A C 1
ATOM 1661 O O . LEU A 1 200 ? 22.054 -34.046 -22.639 1.00 41.75 200 LEU A O 1
ATOM 1665 N N . VAL A 1 201 ? 21.843 -32.496 -24.322 1.00 43.25 201 VAL A N 1
ATOM 1666 C CA . VAL A 1 201 ? 20.389 -32.293 -24.548 1.00 43.25 201 VAL A CA 1
ATOM 1667 C C . VAL A 1 201 ? 19.704 -31.239 -23.682 1.00 43.25 201 VAL A C 1
ATOM 1669 O O . VAL A 1 201 ? 19.463 -31.487 -22.485 1.00 43.25 201 VAL A O 1
#

Radius of gyration: 29.3 Å; chains: 1; bounding box: 73×53×83 Å

Organism: Xenopus laevis (NCBI:txid8355)

pLDDT: mean 74.93, std 24.59, range [30.38, 98.44]

Sequence (201 aa):
MTRIIINEVPQLQHMRILEVTSEFHDLIRYIDLELHGLTLAEYHRKQWIPRGLRVSLRPTLFANVDDYSARFAQILNKCSADIMVLTLEYIKKELTTVQMDITRLEEEVKRGGTEEDFTTLKEQLSEKLDCYRKEREKQKRSKFDRDALDYKGGFKTGKLEAKKSMHIRPRPDSQHPHFKHRESKATPINNEMPVTTRFLV

Foldseek 3Di:
DDPPPPPDPVVLVVVVVVLLVVLLVLLLVLLLLVLLLVLLVVCLVVLHQQPVLQDPDADPPPSVPPVVRQVVLVVSSVVSSVVSVVSNVVSVVVSVVSVVVNVVSLVVVPVSDDPVVSVVSVVVSVVVSVVSSVVVNVVSVVSSVVSVVCVVVPPDRRDPPPPPDPPPDDDPDDDDDDDDDDDDDDDDDDDDDDDDDDDDD

Secondary structure (DSSP, 8-state):
---------HHHHHHHHHHHHHHHHHHHHHHHHHHHHHHHHHHHHTTPPPGGG------SSSTT-HHHHHHHHHHHHHHHHHHHHHHHHHHHHHHHHHHHHHHHHHHHHHHHS-HHHHHHHHHHHHHHHHHHHHHHHHHHHHHHHHHHHHHHTT-BTTB---------PPPP----------PPPPPP-------------